Protein AF-A0A7C6B9E6-F1 (afdb_monomer)

Solvent-accessible surface area (backbone atoms only — not comparable to full-atom values): 10474 Å² total; per-residue (Å²): 134,55,70,71,61,47,51,53,50,19,51,55,28,41,80,68,69,36,21,73,60,14,30,53,40,24,54,57,46,37,73,80,40,58,57,41,50,70,40,55,52,46,36,52,39,20,57,41,31,73,80,36,54,69,60,22,49,54,54,49,54,52,49,58,54,40,55,76,75,41,95,59,34,54,59,56,48,52,53,52,45,65,72,66,68,65,57,96,78,52,60,71,69,52,71,70,45,61,79,69,55,76,70,56,68,41,41,39,46,57,69,57,47,52,50,51,28,62,76,63,71,41,59,68,66,39,48,53,53,36,72,74,71,30,47,80,45,66,90,46,71,65,51,48,53,52,51,39,49,52,27,49,79,66,74,35,49,69,60,29,47,56,59,50,58,69,39,49,83,81,48,76,84,42,68,69,59,54,54,51,56,60,64,70,77,108

Structure (mmCIF, N/CA/C/O backbone):
data_AF-A0A7C6B9E6-F1
#
_entry.id   AF-A0A7C6B9E6-F1
#
loop_
_atom_site.group_PDB
_atom_site.id
_atom_site.type_symbol
_atom_site.label_atom_id
_atom_site.label_alt_id
_atom_site.label_comp_id
_atom_site.label_asym_id
_atom_site.label_entity_id
_atom_site.label_seq_id
_atom_site.pdbx_PDB_ins_code
_atom_site.Cartn_x
_atom_site.Cartn_y
_atom_site.Cartn_z
_atom_site.occupancy
_atom_site.B_iso_or_equiv
_atom_site.auth_seq_id
_atom_site.auth_comp_id
_atom_site.auth_asym_id
_atom_site.auth_atom_id
_atom_site.pdbx_PDB_model_num
ATOM 1 N N . MET A 1 1 ? 19.887 2.298 -22.541 1.00 60.31 1 MET A N 1
ATOM 2 C CA . MET A 1 1 ? 18.543 2.708 -23.024 1.00 60.31 1 MET A CA 1
ATOM 3 C C . MET A 1 1 ? 18.049 3.803 -22.097 1.00 60.31 1 MET A C 1
ATOM 5 O O . MET A 1 1 ? 18.524 3.838 -20.975 1.00 60.31 1 MET A O 1
ATOM 9 N N . SER A 1 2 ? 17.174 4.708 -22.538 1.00 80.69 2 SER A N 1
ATOM 10 C CA . SER A 1 2 ? 16.561 5.680 -21.619 1.00 80.69 2 SER A CA 1
ATOM 11 C C . SER A 1 2 ? 15.420 5.036 -20.823 1.00 80.69 2 SER A C 1
ATOM 13 O O . SER A 1 2 ? 14.763 4.138 -21.354 1.00 80.69 2 SER A O 1
ATOM 15 N N . LEU A 1 3 ? 15.172 5.530 -19.603 1.00 81.88 3 LEU A N 1
ATOM 16 C CA . LEU A 1 3 ? 14.046 5.186 -18.716 1.00 81.88 3 LEU A CA 1
ATOM 17 C C . LEU A 1 3 ? 12.729 4.991 -19.494 1.00 81.88 3 LEU A C 1
ATOM 19 O O . LEU A 1 3 ? 12.216 3.879 -19.585 1.00 81.88 3 LEU A O 1
ATOM 23 N N . ASN A 1 4 ? 12.292 6.024 -20.222 1.00 86.31 4 ASN A N 1
ATOM 24 C CA . ASN A 1 4 ? 11.064 5.998 -21.034 1.00 86.31 4 ASN A CA 1
ATOM 25 C C . ASN A 1 4 ? 11.035 4.904 -22.116 1.00 86.31 4 ASN A C 1
ATOM 27 O O . ASN A 1 4 ? 9.969 4.438 -22.509 1.00 86.31 4 ASN A O 1
ATOM 31 N N . THR A 1 5 ? 12.195 4.495 -22.642 1.00 88.69 5 THR A N 1
ATOM 32 C CA . THR A 1 5 ? 12.251 3.425 -23.652 1.00 88.69 5 THR A CA 1
ATOM 33 C C . THR A 1 5 ? 12.025 2.057 -23.019 1.00 88.69 5 THR A C 1
ATOM 35 O O . THR A 1 5 ? 11.394 1.201 -23.637 1.00 88.69 5 THR A O 1
ATOM 38 N N . LEU A 1 6 ? 12.556 1.837 -21.815 1.00 87.38 6 LEU A N 1
ATOM 39 C CA . LEU A 1 6 ? 12.365 0.588 -21.084 1.00 87.38 6 LEU A CA 1
ATOM 40 C C . LEU A 1 6 ? 10.956 0.495 -20.498 1.00 87.38 6 LEU A C 1
ATOM 42 O O . LEU A 1 6 ? 10.356 -0.567 -20.627 1.00 87.38 6 LEU A O 1
ATOM 46 N N . LEU A 1 7 ? 10.413 1.595 -19.962 1.00 91.31 7 LEU A N 1
ATOM 47 C CA . LEU A 1 7 ? 9.048 1.640 -19.421 1.00 91.31 7 LEU A CA 1
ATOM 48 C C . LEU A 1 7 ? 8.030 1.287 -20.500 1.00 91.31 7 LEU A C 1
ATOM 50 O O . LEU A 1 7 ? 7.324 0.292 -20.378 1.00 91.31 7 LEU A O 1
ATOM 54 N N . ARG A 1 8 ? 8.072 1.993 -21.636 1.00 94.19 8 ARG A N 1
ATOM 55 C CA . ARG A 1 8 ? 7.194 1.698 -22.775 1.00 94.19 8 ARG A CA 1
ATOM 56 C C . ARG A 1 8 ? 7.322 0.251 -23.252 1.00 94.19 8 ARG A C 1
ATOM 58 O O . ARG A 1 8 ? 6.334 -0.383 -23.598 1.00 94.19 8 ARG A O 1
ATOM 65 N N . ARG A 1 9 ? 8.543 -0.295 -23.284 1.00 93.06 9 ARG A N 1
ATOM 66 C CA . ARG A 1 9 ? 8.761 -1.696 -23.668 1.00 93.06 9 ARG A CA 1
ATOM 67 C C . ARG A 1 9 ? 8.118 -2.662 -22.669 1.00 93.06 9 ARG A C 1
ATOM 69 O O . ARG A 1 9 ? 7.569 -3.674 -23.100 1.00 93.06 9 ARG A O 1
ATOM 76 N N . ALA A 1 10 ? 8.233 -2.385 -21.374 1.00 93.88 10 ALA A N 1
ATOM 77 C CA . ALA A 1 10 ? 7.638 -3.202 -20.327 1.00 93.88 10 ALA A CA 1
ATOM 78 C C . ALA A 1 10 ? 6.102 -3.153 -20.399 1.00 93.88 10 ALA A C 1
ATOM 80 O O . ALA A 1 10 ? 5.469 -4.205 -20.408 1.00 93.88 10 ALA A O 1
ATOM 81 N N . GLU A 1 11 ? 5.517 -1.970 -20.601 1.00 95.75 11 GLU A N 1
ATOM 82 C CA . GLU A 1 11 ? 4.072 -1.779 -20.802 1.00 95.75 11 GLU A CA 1
ATOM 83 C C . GLU A 1 11 ? 3.556 -2.497 -22.065 1.00 95.75 11 GLU A C 1
ATOM 85 O O . GLU A 1 11 ? 2.534 -3.182 -22.031 1.00 95.75 11 GLU A O 1
ATOM 90 N N . GLU A 1 12 ? 4.282 -2.420 -23.186 1.00 96.69 12 GLU A N 1
ATOM 91 C CA . GLU A 1 12 ? 3.948 -3.152 -24.421 1.00 96.69 12 GLU A CA 1
ATOM 92 C C . GLU A 1 12 ? 3.974 -4.676 -24.203 1.00 96.69 12 GLU A C 1
ATOM 94 O O . GLU A 1 12 ? 3.145 -5.417 -24.740 1.0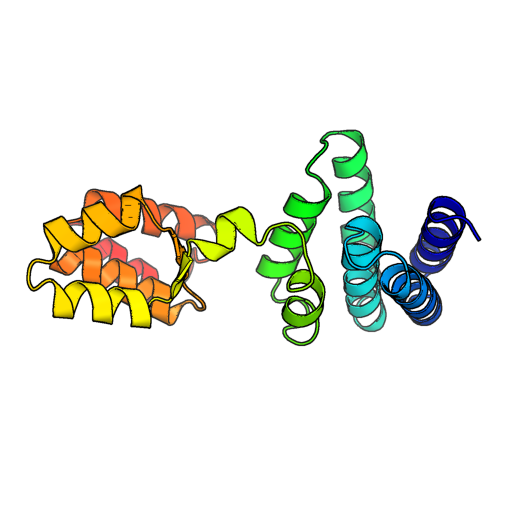0 96.69 12 GLU A O 1
ATOM 99 N N . GLN A 1 13 ? 4.932 -5.177 -23.419 1.00 95.69 13 GLN A N 1
ATOM 100 C CA . GLN A 1 13 ? 5.001 -6.593 -23.056 1.00 95.69 13 GLN A CA 1
ATOM 101 C C . GLN A 1 13 ? 3.850 -6.985 -22.126 1.00 95.69 13 GLN A C 1
ATOM 103 O O . GLN A 1 13 ? 3.241 -8.033 -22.347 1.00 95.69 13 GLN A O 1
ATOM 108 N N . PHE A 1 14 ? 3.541 -6.145 -21.141 1.00 96.56 14 PHE A N 1
ATOM 109 C CA . PHE A 1 14 ? 2.469 -6.342 -20.174 1.00 96.56 14 PHE A CA 1
ATOM 110 C C . PHE A 1 14 ? 1.100 -6.432 -20.859 1.00 96.56 14 PHE A C 1
ATOM 112 O O . PHE A 1 14 ? 0.409 -7.441 -20.744 1.00 96.56 14 PHE A O 1
ATOM 119 N N . THR A 1 15 ? 0.746 -5.425 -21.658 1.00 93.56 15 THR A N 1
ATOM 120 C CA . THR A 1 15 ? -0.524 -5.359 -22.411 1.00 93.56 15 THR A CA 1
ATOM 121 C C . THR A 1 15 ? -0.656 -6.474 -23.453 1.00 93.56 15 THR A C 1
ATOM 123 O O . THR A 1 15 ? -1.756 -6.890 -23.803 1.00 93.56 15 THR A O 1
ATOM 126 N N . SER A 1 16 ? 0.468 -7.035 -23.914 1.00 95.06 16 SER A N 1
ATOM 127 C CA . SER A 1 16 ? 0.493 -8.228 -24.773 1.00 95.06 16 SER A CA 1
ATOM 128 C C . SER A 1 16 ? 0.364 -9.557 -24.006 1.00 95.06 16 SER A C 1
ATOM 130 O O . SER A 1 16 ? 0.545 -10.618 -24.612 1.00 95.06 16 SER A O 1
ATOM 132 N N . GLY A 1 17 ? 0.147 -9.530 -22.687 1.00 88.31 17 GLY A N 1
ATOM 133 C CA . GLY A 1 17 ? 0.072 -10.712 -21.821 1.00 88.31 17 GLY A CA 1
ATOM 134 C C . GLY A 1 17 ? 1.412 -11.424 -21.602 1.00 88.31 17 GLY A C 1
ATOM 135 O O . GLY A 1 17 ? 1.452 -12.577 -21.178 1.00 88.31 17 GLY A O 1
ATOM 136 N N . LYS A 1 18 ? 2.543 -10.782 -21.922 1.00 94.31 18 LYS A N 1
ATOM 137 C CA . LYS A 1 18 ? 3.892 -11.356 -21.770 1.00 94.31 18 LYS A CA 1
ATOM 138 C C . LYS A 1 18 ? 4.477 -10.994 -20.403 1.00 94.31 18 LYS A C 1
ATOM 140 O O . LYS A 1 18 ? 5.562 -10.412 -20.342 1.00 94.31 18 LYS A O 1
ATOM 145 N N . TYR A 1 19 ? 3.775 -11.354 -19.332 1.00 84.31 19 TYR A N 1
ATOM 146 C CA . TYR A 1 19 ? 4.070 -10.916 -17.962 1.00 84.31 19 TYR A CA 1
ATOM 147 C C . TYR A 1 19 ? 5.484 -11.274 -17.487 1.00 84.31 19 TYR A C 1
ATOM 149 O O . TYR A 1 19 ? 6.174 -10.406 -16.974 1.00 84.31 19 TYR A O 1
ATOM 157 N N . GLU A 1 20 ? 6.007 -12.473 -17.775 1.00 83.44 20 GLU A N 1
ATOM 158 C CA . GLU A 1 20 ? 7.403 -12.818 -17.430 1.00 83.44 20 GLU A CA 1
ATOM 159 C C . GLU A 1 20 ? 8.439 -11.898 -18.101 1.00 83.44 20 GLU A C 1
ATOM 161 O O . GLU A 1 20 ? 9.488 -11.584 -17.535 1.00 83.44 20 GLU A O 1
ATOM 166 N N . ASN A 1 21 ? 8.174 -11.474 -19.342 1.00 84.25 21 ASN A N 1
ATOM 167 C CA . ASN A 1 21 ? 9.076 -10.587 -20.075 1.00 84.25 21 ASN A CA 1
ATOM 168 C C . ASN A 1 21 ? 8.954 -9.142 -19.588 1.00 84.25 21 ASN A C 1
ATOM 170 O O . ASN A 1 21 ? 9.972 -8.451 -19.512 1.00 84.25 21 ASN A O 1
ATOM 174 N N . ALA A 1 22 ? 7.733 -8.710 -19.268 1.00 93.12 22 ALA A N 1
ATOM 175 C CA . ALA A 1 22 ? 7.466 -7.413 -18.664 1.00 93.12 22 ALA A CA 1
ATOM 176 C C . ALA A 1 22 ? 8.135 -7.319 -17.285 1.00 93.12 22 ALA A C 1
ATOM 178 O O . ALA A 1 22 ? 8.930 -6.409 -17.075 1.00 93.12 22 ALA A O 1
ATOM 179 N N . LEU A 1 23 ? 7.961 -8.328 -16.426 1.00 85.75 23 LEU A N 1
ATOM 180 C CA . LEU A 1 23 ? 8.584 -8.438 -15.104 1.00 85.75 23 LEU A CA 1
ATOM 181 C C . LEU A 1 23 ? 10.108 -8.317 -15.174 1.00 85.75 23 LEU A C 1
ATOM 183 O O . LEU A 1 23 ? 10.708 -7.537 -14.444 1.00 85.75 23 LEU A O 1
ATOM 187 N N . ARG A 1 24 ? 10.755 -9.033 -16.104 1.00 84.06 24 ARG A N 1
ATOM 188 C CA . ARG A 1 24 ? 12.208 -8.906 -16.319 1.00 84.06 24 ARG A CA 1
ATOM 189 C C . ARG A 1 24 ? 12.609 -7.500 -16.756 1.00 84.06 24 ARG A C 1
ATOM 191 O O . ARG A 1 24 ? 13.658 -7.017 -16.346 1.00 84.06 24 ARG A O 1
ATOM 198 N N . THR A 1 25 ? 11.815 -6.857 -17.608 1.00 84.94 25 THR A N 1
ATOM 199 C CA . THR A 1 25 ? 12.116 -5.507 -18.106 1.00 84.94 25 THR A CA 1
ATOM 200 C C . THR A 1 25 ? 11.912 -4.453 -17.015 1.00 84.94 25 THR A C 1
ATOM 202 O O . THR A 1 25 ? 12.766 -3.579 -16.878 1.00 84.94 25 THR A O 1
ATOM 205 N N . TYR A 1 26 ? 10.865 -4.575 -16.194 1.00 85.38 26 TYR A N 1
ATOM 206 C CA . TYR A 1 26 ? 10.660 -3.753 -14.998 1.00 85.38 26 TYR A CA 1
ATOM 207 C C . TYR A 1 26 ? 11.745 -3.991 -13.937 1.00 85.38 26 TYR A C 1
ATOM 209 O O . TYR A 1 26 ? 12.295 -3.038 -13.401 1.00 85.38 26 TYR A O 1
ATOM 217 N N . GLY A 1 27 ? 12.166 -5.237 -13.704 1.00 81.00 27 GLY A N 1
ATOM 218 C CA . GLY A 1 27 ? 13.281 -5.534 -12.797 1.00 81.00 27 GLY A CA 1
ATOM 219 C C . GLY A 1 27 ? 14.613 -4.922 -13.253 1.00 81.00 27 GLY A C 1
ATOM 220 O O . GLY A 1 27 ? 15.386 -4.434 -12.434 1.00 81.00 27 GLY A O 1
ATOM 221 N N . LEU A 1 28 ? 14.875 -4.883 -14.567 1.00 81.81 28 LEU A N 1
ATOM 222 C CA . LEU A 1 28 ? 16.037 -4.170 -15.116 1.00 81.81 28 LEU A CA 1
ATOM 223 C C . LEU A 1 28 ? 15.939 -2.652 -14.914 1.00 81.81 28 LEU A C 1
ATOM 225 O O . LEU A 1 28 ? 16.960 -2.012 -14.691 1.00 81.81 28 LEU A O 1
ATOM 229 N N . LEU A 1 29 ? 14.733 -2.085 -15.000 1.00 82.94 29 LEU A N 1
ATOM 230 C CA . LEU A 1 29 ? 14.481 -0.675 -14.704 1.00 82.94 29 LEU A CA 1
ATOM 231 C C . LEU A 1 29 ? 14.804 -0.345 -13.251 1.00 82.94 29 LEU A C 1
ATOM 233 O O . LEU A 1 29 ? 15.559 0.589 -13.005 1.00 82.94 29 LEU A O 1
ATOM 237 N N . LEU A 1 30 ? 14.306 -1.151 -12.315 1.00 78.75 30 LEU A N 1
ATOM 238 C CA . LEU A 1 30 ? 14.509 -0.944 -10.880 1.00 78.75 30 LEU A CA 1
ATOM 239 C C . LEU A 1 30 ? 15.971 -1.104 -10.442 1.00 78.75 30 LEU A C 1
ATOM 241 O O . LEU A 1 30 ? 16.364 -0.557 -9.418 1.00 78.75 30 LEU A O 1
ATOM 245 N N . ASN A 1 31 ? 16.808 -1.795 -11.223 1.00 79.75 31 ASN A N 1
ATOM 246 C CA . ASN A 1 31 ? 18.247 -1.848 -10.959 1.00 79.75 31 ASN A CA 1
ATOM 247 C C . ASN A 1 31 ? 18.926 -0.475 -11.113 1.00 79.75 31 ASN A C 1
ATOM 249 O O . ASN A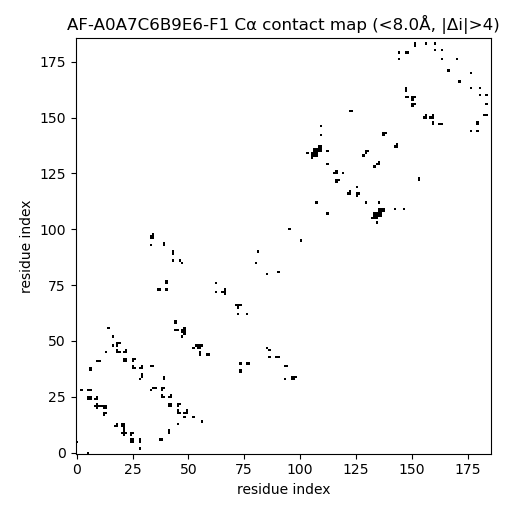 1 31 ? 19.864 -0.165 -10.381 1.00 79.75 31 ASN A O 1
ATOM 253 N N . ASP A 1 32 ? 18.462 0.331 -12.070 1.00 79.62 32 ASP A N 1
ATOM 254 C CA . ASP A 1 32 ? 19.033 1.646 -12.374 1.00 79.62 32 ASP A CA 1
ATOM 255 C C . ASP A 1 32 ? 18.200 2.795 -11.762 1.00 79.62 32 ASP A C 1
ATOM 257 O O . ASP A 1 32 ? 18.738 3.866 -11.480 1.00 79.62 32 ASP A O 1
ATOM 261 N N . TYR A 1 33 ? 16.901 2.562 -11.539 1.00 81.50 33 TYR A N 1
ATOM 262 C CA . TYR A 1 33 ? 15.904 3.511 -11.034 1.00 81.50 33 TYR A CA 1
ATOM 263 C C . TYR A 1 33 ? 15.023 2.845 -9.957 1.00 81.50 33 TYR A C 1
ATOM 265 O O . TYR A 1 33 ? 13.850 2.567 -10.202 1.00 81.50 33 TYR A O 1
ATOM 273 N N . PRO A 1 34 ? 15.573 2.543 -8.769 1.00 74.94 34 PRO A N 1
ATOM 274 C CA . PRO A 1 34 ? 14.878 1.753 -7.746 1.00 74.94 34 PRO A CA 1
ATOM 275 C C . PRO A 1 34 ? 13.602 2.412 -7.201 1.00 74.94 34 PRO A C 1
ATOM 277 O O . PRO A 1 34 ? 12.699 1.705 -6.763 1.00 74.94 34 PRO A O 1
ATOM 280 N N . SER A 1 35 ? 13.522 3.742 -7.266 1.00 78.12 35 SER A N 1
ATOM 281 C CA . SER A 1 35 ? 12.412 4.565 -6.762 1.00 78.12 35 SER A CA 1
ATOM 282 C C . SER A 1 35 ? 11.331 4.865 -7.811 1.00 78.12 35 SER A C 1
ATOM 284 O O . SER A 1 35 ? 10.413 5.632 -7.544 1.00 78.12 35 SER A O 1
ATOM 286 N N . ASP A 1 36 ? 11.448 4.333 -9.034 1.00 84.62 36 ASP A N 1
ATOM 287 C CA . ASP A 1 36 ? 10.495 4.626 -10.110 1.00 84.62 36 ASP A CA 1
ATOM 288 C C . ASP A 1 36 ? 9.151 3.925 -9.854 1.00 84.62 36 ASP A C 1
ATOM 290 O O . ASP A 1 36 ? 9.037 2.703 -9.980 1.00 84.62 36 ASP A O 1
ATOM 294 N N . SER A 1 37 ? 8.132 4.702 -9.482 1.00 82.31 37 SER A N 1
ATOM 295 C CA . SER A 1 37 ? 6.818 4.190 -9.072 1.00 82.31 37 SER A CA 1
ATOM 296 C C . SER A 1 37 ? 6.118 3.393 -10.177 1.00 82.31 37 SER A C 1
ATOM 298 O O . SER A 1 37 ? 5.548 2.335 -9.904 1.00 82.31 37 SER A O 1
ATOM 300 N N . ASP A 1 38 ? 6.235 3.833 -11.433 1.00 89.31 38 ASP A N 1
ATOM 301 C CA . ASP A 1 38 ? 5.715 3.124 -12.607 1.00 89.31 38 ASP A CA 1
ATOM 302 C C . ASP A 1 38 ? 6.319 1.717 -12.727 1.00 89.31 38 ASP A C 1
ATOM 304 O O . ASP A 1 38 ? 5.608 0.735 -12.971 1.00 89.31 38 ASP A O 1
ATOM 308 N N . ALA A 1 39 ? 7.638 1.601 -12.553 1.00 87.50 39 ALA A N 1
ATOM 309 C CA . ALA A 1 39 ? 8.326 0.322 -12.615 1.00 87.50 39 ALA A CA 1
ATOM 310 C C . ALA A 1 39 ? 7.981 -0.591 -11.432 1.00 87.50 39 ALA A C 1
ATOM 312 O O . ALA A 1 39 ? 7.802 -1.793 -11.636 1.00 87.50 39 ALA A O 1
ATOM 313 N N . GLN A 1 40 ? 7.846 -0.041 -10.223 1.00 84.56 40 GLN A N 1
ATOM 314 C CA . GLN A 1 40 ? 7.441 -0.801 -9.035 1.00 84.56 40 GLN A CA 1
ATOM 315 C C . GLN A 1 40 ? 6.026 -1.370 -9.197 1.00 84.56 40 GLN A C 1
ATOM 317 O O . GLN A 1 40 ? 5.818 -2.571 -9.036 1.00 84.56 40 GLN A O 1
ATOM 322 N N . ILE A 1 41 ? 5.066 -0.539 -9.607 1.00 88.38 41 ILE A N 1
ATOM 323 C CA . ILE A 1 41 ? 3.686 -0.964 -9.883 1.00 88.38 41 ILE A CA 1
ATOM 324 C C . ILE A 1 41 ? 3.650 -1.997 -11.007 1.00 88.38 41 ILE A C 1
ATOM 326 O O . ILE A 1 41 ? 2.958 -3.011 -10.903 1.00 88.38 41 ILE A O 1
ATOM 330 N N . GLY A 1 42 ? 4.449 -1.788 -12.054 1.00 87.75 42 GLY A N 1
ATOM 331 C CA . GLY A 1 42 ? 4.595 -2.725 -13.160 1.00 87.75 42 GLY A CA 1
ATOM 332 C C . GLY A 1 42 ? 5.028 -4.128 -12.726 1.00 87.75 42 GLY A C 1
ATOM 333 O O . GLY A 1 42 ? 4.500 -5.110 -13.250 1.00 87.75 42 GLY A O 1
ATOM 334 N N . VAL A 1 43 ? 5.938 -4.248 -11.752 1.00 86.44 43 VAL A N 1
ATOM 335 C CA . VAL A 1 43 ? 6.345 -5.545 -11.176 1.00 86.44 43 VAL A CA 1
ATOM 336 C C . VAL A 1 43 ? 5.156 -6.265 -10.541 1.00 86.44 43 VAL A C 1
ATOM 338 O O . VAL A 1 43 ? 4.924 -7.429 -10.869 1.00 86.44 43 VAL A O 1
ATOM 341 N N . TYR A 1 44 ? 4.370 -5.587 -9.703 1.00 83.56 44 TYR A N 1
ATOM 342 C CA . TYR A 1 44 ? 3.228 -6.215 -9.022 1.00 83.56 44 TYR A CA 1
ATOM 343 C C . TYR A 1 44 ? 2.141 -6.633 -9.988 1.00 83.56 44 TYR A C 1
ATOM 345 O O . TYR A 1 44 ? 1.640 -7.750 -9.917 1.00 83.56 44 TYR A O 1
ATOM 353 N N . LEU A 1 45 ? 1.815 -5.768 -10.944 1.00 85.94 45 LEU A N 1
ATOM 354 C CA . LEU A 1 45 ? 0.843 -6.112 -11.968 1.00 85.94 45 LEU A CA 1
ATOM 355 C C . LEU A 1 45 ? 1.305 -7.328 -12.774 1.00 85.94 45 LEU A C 1
ATOM 357 O O . LEU A 1 45 ? 0.4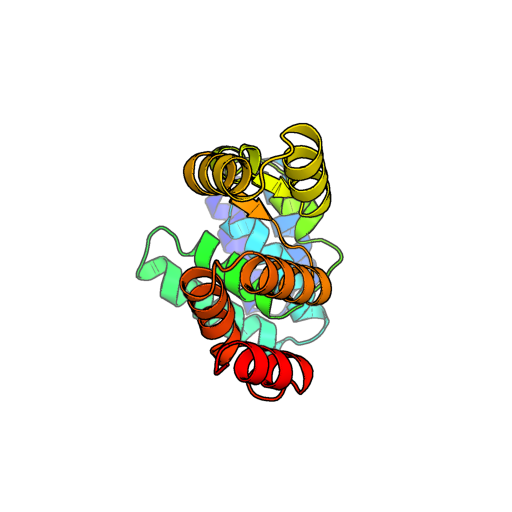78 -8.148 -13.164 1.00 85.94 45 LEU A O 1
ATOM 361 N N . CYS A 1 46 ? 2.610 -7.473 -13.034 1.00 85.12 46 CYS A N 1
ATOM 362 C CA . CYS A 1 46 ? 3.127 -8.675 -13.684 1.00 85.12 46 CYS A CA 1
ATOM 363 C C . CYS A 1 46 ? 2.948 -9.921 -12.817 1.00 85.12 46 CYS A C 1
ATOM 365 O O . CYS A 1 46 ? 2.594 -10.955 -13.374 1.00 85.12 46 CYS A O 1
ATOM 367 N N . ASP A 1 47 ? 3.182 -9.830 -11.507 1.00 80.62 47 ASP A N 1
ATOM 368 C CA . ASP A 1 47 ? 2.968 -10.939 -10.569 1.00 80.62 47 ASP A CA 1
ATOM 369 C C . ASP A 1 47 ? 1.497 -11.382 -10.575 1.00 80.62 47 ASP A C 1
ATOM 371 O O . ASP A 1 47 ? 1.208 -12.546 -10.849 1.00 80.62 47 ASP A O 1
ATOM 375 N N . ILE A 1 48 ? 0.563 -10.425 -10.478 1.00 82.69 48 ILE A N 1
ATOM 376 C CA . ILE A 1 48 ? -0.876 -10.678 -10.669 1.00 82.69 48 ILE A CA 1
ATOM 377 C C . ILE A 1 48 ? -1.125 -11.318 -12.027 1.00 82.69 48 ILE A C 1
ATOM 379 O O . ILE A 1 48 ? -1.850 -12.293 -12.118 1.00 82.69 48 ILE A O 1
ATOM 383 N N . GLY A 1 49 ? -0.522 -10.807 -13.101 1.00 81.88 49 GLY A N 1
ATOM 384 C CA . GLY A 1 49 ? -0.756 -11.297 -14.459 1.00 81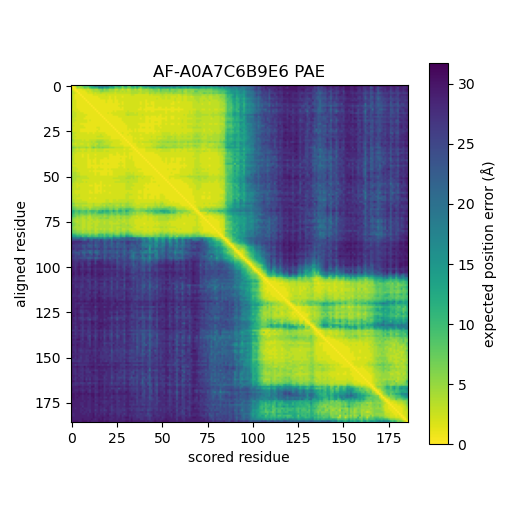.88 49 GLY A CA 1
ATOM 385 C C . GLY A 1 49 ? -0.286 -12.732 -14.692 1.00 81.88 49 GLY A C 1
ATOM 386 O O . GLY A 1 49 ? -0.825 -13.414 -15.567 1.00 81.88 49 GLY A O 1
ATOM 387 N N . LEU A 1 50 ? 0.691 -13.207 -13.912 1.00 82.19 50 LEU A N 1
ATOM 388 C CA . LEU A 1 50 ? 1.122 -14.606 -13.918 1.00 82.19 50 LEU A CA 1
ATOM 389 C C . LEU A 1 50 ? 0.070 -15.536 -13.296 1.00 82.19 50 LEU A C 1
ATOM 391 O O . LEU A 1 50 ? -0.012 -16.697 -13.702 1.00 82.19 50 LEU A O 1
ATOM 395 N N . GLU A 1 51 ? -0.747 -15.035 -12.369 1.00 81.56 51 GLU A N 1
ATOM 396 C CA . GLU A 1 51 ? -1.840 -15.777 -11.727 1.00 81.56 51 GLU A CA 1
ATOM 397 C C . GLU A 1 51 ? -3.191 -15.571 -12.438 1.00 81.56 51 GLU A C 1
ATOM 399 O O . GLU A 1 51 ? -3.913 -16.527 -12.729 1.00 81.56 51 GLU A O 1
ATOM 404 N N . SER A 1 52 ? -3.511 -14.319 -12.762 1.00 81.88 52 SER A N 1
ATOM 405 C CA . SER A 1 52 ? -4.774 -13.819 -13.297 1.00 81.88 52 SER A CA 1
ATOM 406 C C . SER A 1 52 ? -4.531 -12.689 -14.306 1.00 81.88 52 SER A C 1
ATOM 408 O O . SER A 1 52 ? -4.416 -11.506 -13.980 1.00 81.88 52 SER A O 1
ATOM 410 N N . ALA A 1 53 ? -4.488 -13.056 -15.589 1.00 79.19 53 ALA A N 1
ATOM 411 C CA . ALA A 1 53 ? -4.287 -12.098 -16.674 1.00 79.19 53 ALA A CA 1
ATOM 412 C C . ALA A 1 53 ? -5.395 -11.029 -16.742 1.00 79.19 53 ALA A C 1
ATOM 414 O O . ALA A 1 53 ? -5.109 -9.865 -17.007 1.00 79.19 53 ALA A O 1
ATOM 415 N N . GLU A 1 54 ? -6.651 -11.418 -16.507 1.00 81.00 54 GLU A N 1
ATOM 416 C CA . GLU A 1 54 ? -7.815 -10.523 -16.571 1.00 81.00 54 GLU A CA 1
ATOM 417 C C . GLU A 1 54 ? -7.756 -9.434 -15.492 1.00 81.00 54 GLU A C 1
ATOM 419 O O . GLU A 1 54 ? -7.930 -8.254 -15.795 1.00 81.00 54 GLU A O 1
ATOM 424 N N . GLU A 1 55 ? -7.432 -9.818 -14.258 1.00 79.38 55 GLU A N 1
ATOM 425 C CA . GLU A 1 55 ? -7.296 -8.899 -13.126 1.00 79.38 55 GLU A CA 1
ATOM 426 C C . GLU A 1 55 ? -6.137 -7.922 -13.323 1.00 79.38 55 GLU A C 1
ATOM 428 O O . GLU A 1 55 ? -6.300 -6.714 -13.154 1.00 79.38 55 GLU A O 1
ATOM 433 N N . ALA A 1 56 ? -4.988 -8.425 -13.777 1.00 84.19 56 ALA A N 1
ATOM 434 C CA . ALA A 1 56 ? -3.823 -7.599 -14.059 1.00 84.19 56 ALA A CA 1
ATOM 435 C C . ALA A 1 56 ? -4.104 -6.545 -15.140 1.00 84.19 56 ALA A C 1
ATOM 437 O O . ALA A 1 56 ? -3.703 -5.391 -14.989 1.00 84.19 56 ALA A O 1
ATOM 438 N N . GLN A 1 57 ? -4.802 -6.913 -16.223 1.00 80.00 57 GLN A N 1
ATOM 439 C CA . GLN A 1 57 ? -5.166 -5.951 -17.271 1.00 80.00 57 GLN A CA 1
ATOM 440 C C . GLN A 1 57 ? -6.148 -4.897 -16.746 1.00 80.00 57 GLN A C 1
ATOM 442 O O . GLN A 1 57 ? -5.945 -3.714 -16.996 1.00 80.00 57 GLN A O 1
ATOM 447 N N . ALA A 1 58 ? -7.159 -5.294 -15.965 1.00 78.56 58 ALA A N 1
ATOM 448 C CA . ALA A 1 58 ? -8.119 -4.352 -15.391 1.00 78.56 58 ALA A CA 1
ATOM 449 C C . ALA A 1 58 ? -7.450 -3.335 -14.446 1.00 78.56 58 ALA A C 1
ATOM 451 O O . ALA A 1 58 ? -7.736 -2.138 -14.507 1.00 78.56 58 ALA A O 1
ATOM 452 N N . LEU A 1 59 ? -6.528 -3.802 -13.602 1.00 82.94 59 LEU A N 1
ATOM 453 C CA . LEU A 1 59 ? -5.749 -2.957 -12.697 1.00 82.94 59 LEU A CA 1
ATOM 454 C C . LEU A 1 59 ? -4.783 -2.033 -13.453 1.00 82.94 59 LEU A C 1
ATOM 456 O O . LEU A 1 59 ? -4.628 -0.869 -13.086 1.00 82.94 59 LEU A O 1
ATOM 460 N N . PHE A 1 60 ? -4.169 -2.513 -14.534 1.00 88.00 60 PHE A N 1
ATOM 461 C CA . PHE A 1 60 ? -3.318 -1.687 -15.389 1.00 88.00 60 PHE A CA 1
ATOM 462 C C . PHE A 1 60 ? -4.108 -0.597 -16.119 1.00 88.00 60 PHE A C 1
ATOM 464 O O . PHE A 1 60 ? -3.675 0.553 -16.143 1.00 88.00 60 PHE A O 1
ATOM 471 N N . ASP A 1 61 ? -5.280 -0.921 -16.666 1.00 81.44 61 ASP A N 1
ATOM 472 C CA . ASP A 1 61 ? -6.157 0.061 -17.311 1.00 81.44 61 ASP A CA 1
ATOM 473 C C . ASP A 1 61 ? -6.587 1.149 -16.319 1.00 81.44 61 ASP A C 1
ATOM 475 O O . ASP A 1 61 ? -6.517 2.339 -16.633 1.00 81.44 61 ASP A O 1
ATOM 479 N N . TYR A 1 62 ? -6.961 0.755 -15.096 1.00 82.69 62 TYR A N 1
ATOM 480 C CA . TYR A 1 62 ? -7.256 1.695 -14.014 1.00 82.69 62 TYR A CA 1
ATOM 481 C C . TYR A 1 62 ? -6.059 2.604 -13.711 1.00 82.69 62 TYR A C 1
ATOM 483 O O . TYR A 1 62 ? -6.215 3.825 -13.658 1.00 82.69 62 TYR A O 1
ATOM 491 N N . TYR A 1 63 ? -4.858 2.032 -13.596 1.00 86.12 63 TYR A N 1
ATOM 492 C CA . TYR A 1 63 ? -3.634 2.787 -13.342 1.00 86.12 63 TYR A CA 1
ATOM 493 C C . TYR A 1 63 ? -3.340 3.830 -14.432 1.00 86.12 63 TYR A C 1
ATOM 495 O O . TYR A 1 63 ? -3.023 4.982 -14.134 1.00 86.12 63 TYR A O 1
ATOM 503 N N . GLN A 1 64 ? -3.505 3.465 -15.706 1.00 85.56 64 GLN A N 1
ATOM 504 C CA . GLN A 1 64 ? -3.310 4.389 -16.828 1.00 85.56 64 GLN A CA 1
ATOM 505 C C . GLN A 1 64 ? -4.334 5.534 -16.826 1.00 85.56 64 GLN A C 1
ATOM 507 O O . GLN A 1 64 ? -3.998 6.652 -17.218 1.00 85.56 64 GLN A O 1
ATOM 512 N N . ILE A 1 65 ? -5.569 5.290 -16.376 1.00 79.38 65 ILE A N 1
ATOM 513 C CA . ILE A 1 65 ? -6.588 6.340 -16.239 1.00 79.38 65 ILE A CA 1
ATOM 514 C C . ILE A 1 65 ? -6.154 7.349 -15.173 1.00 79.38 65 ILE A C 1
ATOM 516 O O . ILE A 1 65 ? -6.026 8.532 -15.486 1.00 79.38 65 ILE A O 1
ATOM 520 N N . ILE A 1 66 ? -5.838 6.892 -13.958 1.00 77.62 66 ILE A N 1
ATOM 521 C CA . ILE A 1 66 ? -5.484 7.801 -12.856 1.00 77.62 66 ILE A CA 1
ATOM 522 C C . ILE A 1 66 ? -4.177 8.564 -13.119 1.00 77.62 66 ILE A C 1
ATOM 524 O O . ILE A 1 66 ? -4.092 9.744 -12.793 1.00 77.62 66 ILE A O 1
ATOM 528 N N . LYS A 1 67 ? -3.196 7.972 -13.818 1.00 83.38 67 LYS A N 1
ATOM 529 C CA . LYS A 1 67 ? -1.967 8.676 -14.243 1.00 83.38 67 LYS A CA 1
ATOM 530 C C . LYS A 1 67 ? -2.222 9.904 -15.114 1.00 83.38 67 LYS A C 1
ATOM 532 O O . LYS A 1 67 ? -1.400 10.816 -15.140 1.00 83.38 67 LYS A O 1
ATOM 537 N N . ASN A 1 68 ? -3.321 9.920 -15.865 1.00 76.50 68 ASN A N 1
ATOM 538 C CA . ASN A 1 68 ? -3.683 11.062 -16.702 1.00 76.50 68 ASN A CA 1
ATOM 539 C C . ASN A 1 68 ? -4.465 12.138 -15.932 1.00 76.50 68 ASN A C 1
ATOM 541 O O . ASN A 1 68 ? -4.587 13.261 -16.423 1.00 76.50 68 ASN A O 1
ATOM 545 N N . GLU A 1 69 ? -5.011 11.800 -14.764 1.00 69.62 69 GLU A N 1
ATOM 546 C CA . GLU A 1 69 ? -5.923 12.654 -13.998 1.00 69.62 69 GLU A CA 1
ATOM 547 C C . GLU A 1 69 ? -5.256 13.301 -12.777 1.00 69.62 69 GLU A C 1
ATOM 549 O O . GLU A 1 69 ? -5.660 14.396 -12.379 1.00 69.62 69 GLU A O 1
ATOM 554 N N . GLN A 1 70 ? -4.229 12.668 -12.203 1.00 73.44 70 GLN A N 1
ATOM 555 C CA . GLN A 1 70 ? -3.625 13.075 -10.933 1.00 73.44 70 GLN A CA 1
ATOM 556 C C . GLN A 1 70 ? -2.125 12.726 -10.848 1.00 73.44 70 GLN A C 1
ATOM 558 O O . GLN A 1 70 ? -1.671 11.734 -11.417 1.00 73.44 70 GLN A O 1
ATOM 563 N N . GLU A 1 71 ? -1.344 13.564 -10.151 1.00 72.56 71 GLU A N 1
ATOM 564 C CA . GLU A 1 71 ? 0.121 13.409 -10.023 1.00 72.56 71 GLU A CA 1
ATOM 565 C C . GLU A 1 71 ? 0.527 12.278 -9.056 1.00 72.56 71 GLU A C 1
ATOM 567 O O . GLU A 1 71 ? 1.590 11.685 -9.217 1.00 72.56 71 GLU A O 1
ATOM 572 N N . ASP A 1 72 ? -0.334 11.930 -8.100 1.00 74.44 72 ASP A N 1
ATOM 573 C CA . ASP A 1 72 ? -0.142 10.918 -7.047 1.00 74.44 72 ASP A CA 1
ATOM 574 C C . ASP A 1 72 ? -0.646 9.515 -7.448 1.00 74.44 72 ASP A C 1
ATOM 576 O O . ASP A 1 72 ? -0.856 8.638 -6.609 1.00 74.44 72 ASP A O 1
ATOM 580 N N . ALA A 1 73 ? -0.837 9.265 -8.747 1.00 72.75 73 ALA A N 1
ATOM 581 C CA . ALA A 1 73 ? -1.355 7.998 -9.270 1.00 72.75 73 ALA A CA 1
ATOM 582 C C . ALA A 1 73 ? -0.586 6.758 -8.772 1.00 72.75 73 ALA A C 1
ATOM 584 O O . ALA A 1 73 ? -1.175 5.691 -8.591 1.00 72.75 73 ALA A O 1
ATOM 585 N N . GLY A 1 74 ? 0.725 6.894 -8.544 1.00 74.31 74 GLY A N 1
ATOM 586 C CA . GLY A 1 74 ? 1.560 5.828 -7.992 1.00 74.31 74 GLY A CA 1
ATOM 587 C C . GLY A 1 74 ? 1.160 5.433 -6.567 1.00 74.31 74 GLY A C 1
ATOM 588 O O . GLY A 1 74 ? 0.980 4.251 -6.280 1.00 74.31 74 GLY A O 1
ATOM 589 N N . GLU A 1 75 ? 0.941 6.413 -5.694 1.00 75.69 75 GLU A N 1
ATOM 590 C CA . GLU A 1 75 ? 0.535 6.186 -4.302 1.00 75.69 75 GLU A CA 1
ATOM 591 C C . GLU A 1 75 ? -0.865 5.577 -4.219 1.00 75.69 75 GLU A C 1
ATOM 593 O O . GLU A 1 75 ? -1.094 4.613 -3.483 1.00 75.69 75 GLU A O 1
ATOM 598 N N . VAL A 1 76 ? -1.801 6.083 -5.030 1.00 72.56 76 VAL A N 1
ATOM 599 C CA . VAL A 1 76 ? -3.168 5.545 -5.097 1.00 72.56 76 VAL A CA 1
ATOM 600 C C . VAL A 1 76 ? -3.164 4.089 -5.543 1.00 72.56 76 VAL A C 1
ATOM 602 O O . VAL A 1 76 ? -3.872 3.261 -4.964 1.00 72.56 76 VAL A O 1
ATOM 605 N N . MET A 1 77 ? -2.340 3.752 -6.533 1.00 80.06 77 MET A N 1
ATOM 606 C CA . MET A 1 77 ? -2.224 2.379 -7.006 1.00 80.06 77 MET A CA 1
ATOM 607 C C . MET A 1 77 ? -1.546 1.467 -5.982 1.00 80.06 77 MET A C 1
ATOM 609 O O . MET A 1 77 ? -2.011 0.352 -5.761 1.00 80.06 77 MET A O 1
ATOM 613 N N . ALA A 1 78 ? -0.488 1.931 -5.316 1.00 74.31 78 ALA A N 1
ATOM 614 C CA . ALA A 1 78 ? 0.182 1.175 -4.261 1.00 74.31 78 ALA A CA 1
ATOM 615 C C . ALA A 1 78 ? -0.763 0.880 -3.085 1.00 74.31 78 ALA A C 1
ATOM 617 O O . ALA A 1 78 ? -0.830 -0.254 -2.609 1.00 74.31 78 ALA A O 1
ATOM 618 N N . SER A 1 79 ? -1.555 1.872 -2.671 1.00 72.44 79 SER A N 1
ATOM 619 C CA . SER A 1 79 ? -2.602 1.711 -1.661 1.00 72.44 79 SER A CA 1
ATOM 620 C C . SER A 1 79 ? -3.645 0.672 -2.092 1.00 72.44 79 SER A C 1
ATOM 622 O O . SER A 1 79 ? -3.933 -0.265 -1.344 1.00 72.44 79 SER A O 1
ATOM 624 N N . LEU A 1 80 ? -4.137 0.746 -3.334 1.00 71.44 80 LEU A N 1
ATOM 625 C CA . LEU A 1 80 ? -5.071 -0.244 -3.875 1.00 71.44 80 LEU A CA 1
ATOM 626 C C . LEU A 1 80 ? -4.476 -1.661 -3.857 1.00 71.44 80 LEU A C 1
ATOM 628 O O . LEU A 1 80 ? -5.104 -2.581 -3.343 1.00 71.44 80 LEU A O 1
ATOM 632 N N . LEU A 1 81 ? -3.249 -1.842 -4.344 1.00 68.69 81 LEU A N 1
ATOM 633 C CA . LEU A 1 81 ? -2.582 -3.148 -4.362 1.00 68.69 81 LEU A CA 1
ATOM 634 C C . LEU A 1 81 ? -2.363 -3.707 -2.948 1.00 68.69 81 LEU A C 1
ATOM 636 O O . LEU A 1 81 ? -2.581 -4.895 -2.719 1.00 68.69 81 LEU A O 1
ATOM 640 N N . SER A 1 82 ? -2.011 -2.848 -1.987 1.00 64.62 82 SER A N 1
ATOM 641 C CA . SER A 1 82 ? -1.845 -3.236 -0.580 1.00 64.62 82 SER A CA 1
ATOM 642 C C . SER A 1 82 ? -3.153 -3.686 0.085 1.00 64.62 82 SER A C 1
ATOM 644 O O . SER A 1 82 ? -3.137 -4.565 0.942 1.00 64.62 82 SER A O 1
ATOM 646 N N . THR A 1 83 ? -4.294 -3.123 -0.327 1.00 60.97 83 THR A N 1
ATOM 647 C CA . THR A 1 83 ? -5.617 -3.475 0.224 1.00 60.97 83 THR A CA 1
ATOM 648 C C . THR A 1 83 ? -6.213 -4.739 -0.387 1.00 60.97 83 THR A C 1
ATOM 650 O O . THR A 1 83 ? -7.056 -5.375 0.243 1.00 60.97 83 THR A O 1
ATOM 653 N N . LEU A 1 84 ? -5.765 -5.133 -1.581 1.00 57.50 84 LEU A N 1
ATOM 654 C CA . LEU A 1 84 ? -6.206 -6.352 -2.263 1.00 57.50 84 LEU A CA 1
ATOM 655 C C . LEU A 1 84 ? -5.480 -7.626 -1.775 1.00 57.50 84 LEU A C 1
ATOM 657 O O . LEU A 1 84 ? -5.752 -8.703 -2.296 1.00 57.50 84 LEU A O 1
ATOM 661 N N . ASP A 1 85 ? -4.584 -7.524 -0.780 1.00 56.34 85 ASP A N 1
ATOM 662 C CA . ASP A 1 85 ? -3.764 -8.634 -0.240 1.00 56.34 85 ASP A CA 1
ATOM 663 C C . ASP A 1 85 ? -2.957 -9.367 -1.338 1.00 56.34 85 ASP A C 1
ATOM 665 O O . ASP A 1 85 ? -2.601 -10.544 -1.238 1.00 56.34 85 ASP A O 1
ATOM 669 N N . VAL A 1 86 ? -2.673 -8.650 -2.430 1.00 50.41 86 VAL A N 1
ATOM 670 C CA . VAL A 1 86 ? -1.984 -9.172 -3.605 1.00 50.41 86 VAL A CA 1
ATOM 671 C C . VAL A 1 86 ? -0.500 -9.299 -3.279 1.00 50.41 86 VAL A C 1
ATOM 673 O O . VAL A 1 86 ? 0.247 -8.325 -3.266 1.00 50.41 86 VAL A O 1
ATOM 676 N N . SER A 1 87 ? -0.058 -10.533 -3.051 1.00 43.88 87 SER A N 1
ATOM 677 C CA . SER A 1 87 ? 1.340 -10.933 -2.862 1.00 43.88 87 SER A CA 1
ATOM 678 C C . SER A 1 87 ? 2.043 -10.282 -1.652 1.00 43.88 87 SER A C 1
ATOM 680 O O . SER A 1 87 ? 2.887 -9.391 -1.760 1.00 43.88 87 SER A O 1
ATOM 682 N N . GLN A 1 88 ? 1.819 -10.843 -0.460 1.00 40.72 88 GLN A N 1
ATOM 683 C CA . GLN A 1 88 ? 2.631 -10.582 0.745 1.00 40.72 88 GLN A CA 1
ATOM 684 C C . GLN A 1 88 ? 4.138 -10.936 0.622 1.00 40.72 88 GLN A C 1
ATOM 686 O O . GLN A 1 88 ? 4.842 -11.040 1.622 1.00 40.72 88 GLN A O 1
ATOM 691 N N . GLY A 1 89 ? 4.672 -11.149 -0.582 1.00 41.47 89 GLY A N 1
ATOM 692 C CA . GLY A 1 89 ? 6.065 -11.540 -0.788 1.00 41.47 89 GLY A CA 1
ATOM 693 C C . GLY A 1 89 ? 7.005 -10.409 -1.198 1.00 41.47 89 GLY A C 1
ATOM 694 O O . GLY A 1 89 ? 8.163 -10.435 -0.801 1.00 41.47 89 GLY A O 1
ATOM 695 N N . GLN A 1 90 ? 6.553 -9.449 -2.014 1.00 43.31 90 GLN A N 1
ATOM 696 C CA . GLN A 1 90 ? 7.478 -8.562 -2.746 1.00 43.31 90 GLN A CA 1
ATOM 697 C C . GLN A 1 90 ? 7.143 -7.070 -2.619 1.00 43.31 90 GLN A C 1
ATOM 699 O O . GLN A 1 90 ? 8.045 -6.243 -2.765 1.00 43.31 90 GLN A O 1
ATOM 704 N N . ILE A 1 91 ? 5.892 -6.723 -2.269 1.00 44.34 91 ILE A N 1
ATOM 705 C CA . ILE A 1 91 ? 5.455 -5.327 -2.085 1.00 44.34 91 ILE A CA 1
ATOM 706 C C . ILE A 1 91 ? 6.257 -4.619 -1.000 1.00 44.34 91 ILE A C 1
ATOM 708 O O . ILE A 1 91 ? 6.767 -3.515 -1.190 1.00 44.34 91 ILE A O 1
ATOM 712 N N . SER A 1 92 ? 6.432 -5.293 0.131 1.00 40.53 92 SER A N 1
ATOM 713 C CA . SER A 1 92 ? 7.152 -4.731 1.264 1.00 40.53 92 SER A CA 1
ATOM 714 C C . SER A 1 92 ? 8.641 -4.557 0.969 1.00 40.53 92 SER A C 1
ATOM 716 O O . SER A 1 92 ? 9.236 -3.597 1.426 1.00 40.53 92 SER A O 1
ATOM 718 N N . GLU A 1 93 ? 9.276 -5.439 0.198 1.00 41.03 93 GLU A N 1
ATOM 719 C CA . GLU A 1 93 ? 10.734 -5.393 0.016 1.00 41.03 93 GLU A CA 1
ATOM 720 C C . GLU A 1 93 ? 11.173 -4.310 -0.987 1.00 41.03 93 GLU A C 1
ATOM 722 O O . GLU A 1 93 ? 12.213 -3.677 -0.802 1.00 41.03 93 GLU A O 1
ATOM 727 N N . VAL A 1 94 ? 10.350 -4.033 -2.004 1.00 41.28 94 VAL A N 1
ATOM 728 C CA . VAL A 1 94 ? 10.652 -3.043 -3.051 1.00 41.28 94 VAL A CA 1
ATOM 729 C C . VAL A 1 94 ? 10.188 -1.632 -2.663 1.00 41.28 94 VAL A C 1
ATOM 731 O O . VAL A 1 94 ? 10.942 -0.683 -2.873 1.00 41.28 94 VAL A O 1
ATOM 734 N N . LEU A 1 95 ? 9.024 -1.471 -2.015 1.00 41.69 95 LEU A N 1
ATOM 735 C CA . LEU A 1 95 ? 8.557 -0.157 -1.527 1.00 41.69 95 LEU A CA 1
ATOM 736 C C . LEU A 1 95 ? 9.376 0.379 -0.340 1.00 41.69 95 LEU A C 1
ATOM 738 O O . LEU A 1 95 ? 9.411 1.583 -0.104 1.00 41.69 95 LEU A O 1
ATOM 742 N N . ASN A 1 96 ? 10.112 -0.488 0.362 1.00 44.53 96 ASN A N 1
ATOM 743 C CA . ASN A 1 96 ? 11.067 -0.085 1.401 1.00 44.53 96 ASN A CA 1
ATOM 744 C C . ASN A 1 96 ? 12.357 0.554 0.837 1.00 44.53 96 ASN A C 1
ATOM 746 O O . ASN A 1 96 ? 13.272 0.869 1.596 1.00 44.53 96 ASN A O 1
ATOM 750 N N . SER A 1 97 ? 12.454 0.752 -0.483 1.00 42.28 97 SER A N 1
ATOM 751 C CA . SER A 1 97 ? 13.631 1.308 -1.157 1.00 42.28 97 SER A CA 1
ATOM 752 C C . SER A 1 97 ? 13.387 2.730 -1.676 1.00 42.28 97 SER A C 1
ATOM 754 O O . SER A 1 97 ? 13.466 2.978 -2.873 1.00 42.28 97 SER A O 1
ATOM 756 N N . ASN A 1 98 ? 13.226 3.675 -0.747 1.00 48.59 98 ASN A N 1
ATOM 757 C CA . ASN A 1 98 ? 13.443 5.120 -0.929 1.00 48.59 98 ASN A CA 1
ATOM 758 C C . ASN A 1 98 ? 12.429 5.874 -1.817 1.00 48.59 98 ASN A C 1
ATOM 760 O O . ASN A 1 98 ? 12.608 5.948 -3.029 1.00 48.59 98 ASN A O 1
ATOM 764 N N . GLU A 1 99 ? 11.453 6.538 -1.183 1.00 36.53 99 GLU A N 1
ATOM 765 C CA . GLU A 1 99 ? 11.446 8.014 -1.023 1.00 36.53 99 GLU A CA 1
ATOM 766 C C . GLU A 1 99 ? 10.308 8.536 -0.105 1.00 36.53 99 GLU A C 1
ATOM 768 O O . GLU A 1 99 ? 10.418 9.652 0.395 1.00 36.53 99 GLU A O 1
ATOM 773 N N . ASP A 1 100 ? 9.361 7.689 0.326 1.00 39.91 100 ASP A N 1
ATOM 774 C CA . ASP A 1 100 ? 8.351 8.020 1.365 1.00 39.91 100 ASP A CA 1
ATOM 775 C C . ASP A 1 100 ? 8.762 7.657 2.804 1.00 39.91 100 ASP A C 1
ATOM 777 O O . ASP A 1 100 ? 7.955 7.571 3.734 1.00 39.91 100 ASP A O 1
ATOM 781 N N . GLU A 1 101 ? 10.063 7.481 3.038 1.00 38.50 101 GLU A N 1
ATOM 782 C CA . GLU A 1 101 ? 10.588 7.292 4.389 1.00 38.50 101 GLU A CA 1
ATOM 783 C C . GLU A 1 101 ? 10.423 8.542 5.264 1.00 38.50 101 GLU A C 1
ATOM 785 O O . GLU A 1 101 ? 10.547 8.423 6.473 1.00 38.50 101 GLU A O 1
ATOM 790 N N . ALA A 1 102 ? 10.158 9.739 4.736 1.00 36.94 102 ALA A N 1
ATOM 791 C CA . ALA A 1 102 ? 10.079 10.935 5.581 1.00 36.94 102 ALA A CA 1
ATOM 792 C C . ALA A 1 102 ? 8.806 10.991 6.452 1.00 36.94 102 ALA A C 1
ATOM 794 O O . ALA A 1 102 ? 8.884 11.462 7.588 1.00 36.94 102 ALA A O 1
ATOM 795 N N . GLU A 1 103 ? 7.667 10.473 5.975 1.00 37.16 103 GLU A N 1
ATOM 796 C CA . GLU A 1 103 ? 6.429 10.399 6.770 1.00 37.16 103 GLU A CA 1
ATOM 797 C C . GLU A 1 103 ? 6.283 9.071 7.528 1.00 37.16 103 GLU A C 1
ATOM 799 O O . GLU A 1 103 ? 5.798 9.073 8.660 1.00 37.16 103 GLU A O 1
ATOM 804 N N . TYR A 1 104 ? 6.785 7.954 6.985 1.00 39.19 104 TYR A N 1
ATOM 805 C CA . TYR A 1 104 ? 6.819 6.666 7.696 1.00 39.19 104 TYR A CA 1
ATOM 806 C C . TYR A 1 104 ? 7.942 6.565 8.752 1.00 39.19 104 TYR A C 1
ATOM 808 O O . TYR A 1 104 ? 7.796 5.797 9.703 1.00 39.19 104 TYR A O 1
ATOM 816 N N . LYS A 1 105 ? 9.032 7.356 8.673 1.00 42.66 105 LYS A N 1
ATOM 817 C CA . LYS A 1 105 ? 10.091 7.396 9.719 1.00 42.66 105 LYS A CA 1
ATOM 818 C C . LYS A 1 105 ? 9.636 7.979 11.048 1.00 42.66 105 LYS A C 1
ATOM 820 O O . LYS A 1 105 ? 10.290 7.731 12.056 1.00 42.66 105 LYS A O 1
ATOM 825 N N . ASN A 1 106 ? 8.541 8.731 11.058 1.00 51.78 106 ASN A N 1
ATOM 826 C CA . ASN A 1 106 ? 7.923 9.211 12.290 1.00 51.78 106 ASN A CA 1
ATOM 827 C C . ASN A 1 106 ? 6.751 8.314 12.694 1.00 51.78 106 ASN A C 1
ATOM 829 O O . ASN A 1 106 ? 5.853 8.767 13.393 1.00 51.78 106 ASN A O 1
ATOM 833 N N . GLY A 1 107 ? 6.694 7.074 12.210 1.00 59.97 107 GLY A N 1
ATOM 834 C CA . GLY A 1 107 ? 5.722 6.101 12.668 1.00 59.97 107 GLY A CA 1
ATOM 835 C C . GLY A 1 107 ? 6.307 5.207 13.755 1.00 59.97 107 GLY A C 1
ATOM 836 O O . GLY A 1 107 ? 7.428 4.724 13.612 1.00 59.97 107 GLY A O 1
ATOM 837 N N . ILE A 1 108 ? 5.557 4.959 14.827 1.00 72.56 108 ILE A N 1
ATOM 838 C CA . ILE A 1 108 ? 5.904 3.926 15.813 1.00 72.56 108 ILE A CA 1
ATOM 839 C C . ILE A 1 108 ? 4.962 2.741 15.645 1.00 72.56 108 ILE A C 1
ATOM 841 O O . ILE A 1 108 ? 3.769 2.912 15.374 1.00 72.56 108 ILE A O 1
ATOM 845 N N . GLY A 1 109 ? 5.497 1.527 15.771 1.00 75.06 109 GLY A N 1
ATOM 846 C CA . GLY A 1 109 ? 4.666 0.328 15.781 1.00 75.06 109 GLY A CA 1
ATOM 847 C C . GLY A 1 109 ? 3.768 0.295 17.017 1.00 75.06 109 GLY A C 1
ATOM 848 O O . GLY A 1 109 ? 4.062 0.942 18.023 1.00 75.06 109 GLY A O 1
ATOM 849 N N . TYR A 1 110 ? 2.693 -0.491 16.963 1.00 78.50 110 TYR A N 1
ATOM 850 C CA . TYR A 1 110 ? 1.770 -0.646 18.091 1.00 78.50 110 TYR A CA 1
ATOM 851 C C . TYR A 1 110 ? 2.474 -1.041 19.407 1.00 78.50 110 TYR A C 1
ATOM 853 O O . TYR A 1 110 ? 2.213 -0.450 20.450 1.00 78.50 110 TYR A O 1
ATOM 861 N N . GLU A 1 111 ? 3.433 -1.966 19.349 1.00 79.75 111 GLU A N 1
ATOM 862 C CA . GLU A 1 111 ? 4.222 -2.397 20.516 1.00 79.75 111 GLU A CA 1
ATOM 863 C C . GLU A 1 111 ? 5.115 -1.277 21.089 1.00 79.75 111 GLU A C 1
ATOM 865 O O . GLU A 1 111 ? 5.210 -1.100 22.307 1.00 79.75 111 GLU A O 1
ATOM 870 N N . ASP A 1 112 ? 5.738 -0.473 20.222 1.00 76.25 112 ASP A N 1
ATOM 871 C CA . ASP A 1 112 ? 6.571 0.664 20.640 1.00 76.25 112 ASP A CA 1
ATOM 872 C C . ASP A 1 112 ? 5.712 1.769 21.269 1.00 76.25 112 ASP A C 1
ATOM 874 O O . ASP A 1 112 ? 6.102 2.406 22.249 1.00 76.25 112 ASP A O 1
ATOM 878 N N . PHE A 1 113 ? 4.505 1.963 20.739 1.00 80.88 113 PHE A N 1
ATOM 879 C CA . PHE A 1 113 ? 3.503 2.864 21.292 1.00 80.88 113 PHE A CA 1
ATOM 880 C C . PHE A 1 113 ? 3.039 2.438 22.691 1.00 80.88 113 PHE A C 1
ATOM 882 O O . PHE A 1 113 ? 2.988 3.278 23.593 1.00 80.88 113 PHE A O 1
ATOM 889 N N . LEU A 1 114 ? 2.753 1.149 22.899 1.00 80.69 114 LEU A N 1
ATOM 890 C CA . LEU A 1 114 ? 2.410 0.623 24.224 1.00 80.69 114 LEU A CA 1
ATOM 891 C C . LEU A 1 114 ? 3.557 0.839 25.216 1.00 80.69 114 LEU A C 1
ATOM 893 O O . LEU A 1 114 ? 3.330 1.348 26.314 1.00 80.69 114 LEU A O 1
ATOM 897 N N . THR A 1 115 ? 4.789 0.549 24.797 1.00 83.25 115 THR A N 1
ATOM 898 C CA . THR A 1 115 ? 5.991 0.767 25.615 1.00 83.25 115 THR A CA 1
ATOM 899 C C . THR A 1 115 ? 6.139 2.243 26.004 1.00 83.25 115 THR A C 1
ATOM 901 O O . THR A 1 115 ? 6.366 2.561 27.170 1.00 83.25 115 THR A O 1
ATOM 904 N N . PHE A 1 116 ? 5.934 3.167 25.061 1.00 79.31 116 PHE A N 1
ATOM 905 C CA . PHE A 1 116 ? 6.004 4.608 25.320 1.00 79.31 116 PHE A CA 1
ATOM 906 C C . PHE A 1 116 ? 4.950 5.086 26.332 1.00 79.31 116 PHE A C 1
ATOM 908 O O . PHE A 1 116 ? 5.244 5.911 27.203 1.00 79.31 116 PHE A O 1
ATOM 915 N N . ILE A 1 117 ? 3.723 4.565 26.240 1.00 81.38 117 ILE A N 1
ATOM 916 C CA . ILE A 1 117 ? 2.649 4.861 27.195 1.00 81.38 117 ILE A CA 1
ATOM 917 C C . ILE A 1 117 ? 3.002 4.345 28.592 1.00 81.38 117 ILE A C 1
ATOM 919 O O . ILE A 1 117 ? 2.844 5.079 29.572 1.00 81.38 117 ILE A O 1
ATOM 923 N N . GLU A 1 118 ? 3.488 3.107 28.692 1.00 81.50 118 GLU A N 1
ATOM 924 C CA . GLU A 1 118 ? 3.880 2.502 29.967 1.00 81.50 118 GLU A CA 1
ATOM 925 C C . GLU A 1 118 ? 5.020 3.275 30.642 1.00 81.50 118 GLU A C 1
ATOM 927 O O . GLU A 1 118 ? 4.948 3.547 31.843 1.00 81.50 118 GLU A O 1
ATOM 932 N N . GLU A 1 119 ? 6.037 3.698 29.884 1.00 79.88 119 GLU A N 1
ATOM 933 C CA . GLU A 1 119 ? 7.163 4.487 30.403 1.00 79.88 119 GLU A CA 1
ATOM 934 C C . GLU A 1 119 ? 6.742 5.879 30.900 1.00 79.88 119 GLU A C 1
ATOM 936 O O . GLU A 1 119 ? 7.303 6.397 31.871 1.00 79.88 119 GLU A O 1
ATOM 941 N N . ARG A 1 120 ? 5.745 6.495 30.256 1.00 78.19 120 ARG A N 1
ATOM 942 C CA . ARG A 1 120 ? 5.197 7.807 30.640 1.00 78.19 120 ARG A CA 1
ATOM 943 C C . ARG A 1 120 ? 4.281 7.735 31.863 1.00 78.19 120 ARG A C 1
ATOM 945 O O . ARG A 1 120 ? 4.206 8.712 32.609 1.00 78.19 120 ARG A O 1
ATOM 952 N N . GLY A 1 121 ? 3.572 6.623 32.061 1.00 72.69 121 GLY A N 1
ATOM 953 C CA . GLY A 1 121 ? 2.686 6.375 33.207 1.00 72.69 121 GLY A CA 1
ATOM 954 C C . GLY A 1 121 ? 1.357 7.148 33.211 1.00 72.69 121 GLY A C 1
ATOM 955 O O . GLY A 1 121 ? 0.520 6.891 34.075 1.00 72.69 121 GLY A O 1
ATOM 956 N N . ASP A 1 122 ? 1.141 8.063 32.259 1.00 79.12 122 ASP A N 1
ATOM 957 C CA . ASP A 1 122 ? -0.130 8.755 32.022 1.00 79.12 122 ASP A CA 1
ATOM 958 C C . ASP A 1 122 ? -0.554 8.586 30.560 1.00 79.12 122 ASP A C 1
ATOM 960 O O . ASP A 1 122 ? 0.034 9.188 29.656 1.00 79.12 122 ASP A O 1
ATOM 964 N N . PHE A 1 123 ? -1.583 7.760 30.341 1.00 77.00 123 PHE A N 1
ATOM 965 C CA . PHE A 1 123 ? -2.066 7.400 29.009 1.00 77.00 123 PHE A CA 1
ATOM 966 C C . PHE A 1 123 ? -2.429 8.632 28.189 1.00 77.00 123 PHE A C 1
ATOM 968 O O . PHE A 1 123 ? -2.008 8.749 27.046 1.00 77.00 123 PHE A O 1
ATOM 975 N N . LYS A 1 124 ? -3.182 9.572 28.770 1.00 74.19 124 LYS A N 1
ATOM 976 C CA . LYS A 1 124 ? -3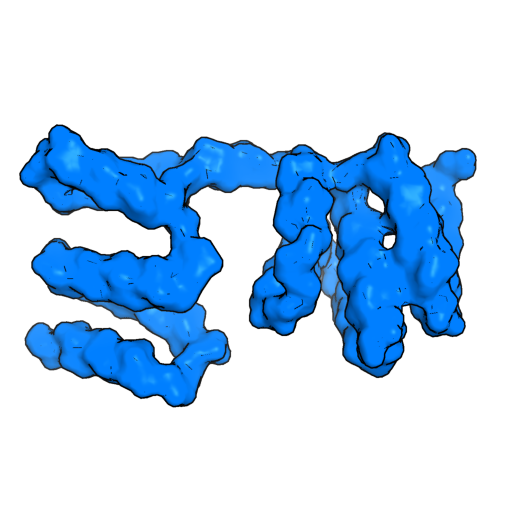.747 10.693 28.018 1.00 74.19 124 LYS A CA 1
ATOM 977 C C . LYS A 1 124 ? -2.663 11.617 27.464 1.00 74.19 124 LYS A C 1
ATOM 979 O O . LYS A 1 124 ? -2.672 11.911 26.273 1.00 74.19 124 LYS A O 1
ATOM 984 N N . SER A 1 125 ? -1.706 12.020 28.300 1.00 72.19 125 SER A N 1
ATOM 985 C CA . SER A 1 125 ? -0.608 12.888 27.858 1.00 72.19 125 SER A CA 1
ATOM 986 C C . SER A 1 125 ? 0.328 12.181 26.872 1.00 72.19 125 SER A C 1
ATOM 988 O O . SER A 1 125 ? 0.781 12.792 25.910 1.00 72.19 125 SER A O 1
ATOM 990 N N . ALA A 1 126 ? 0.615 10.891 27.083 1.00 72.81 126 ALA A N 1
ATOM 991 C CA . ALA A 1 126 ? 1.455 10.111 26.171 1.00 72.81 126 ALA A CA 1
ATOM 992 C C . ALA A 1 126 ? 0.775 9.879 24.814 1.00 72.81 126 ALA A C 1
ATOM 994 O O . ALA A 1 126 ? 1.416 9.969 23.770 1.00 72.81 126 ALA A O 1
ATOM 995 N N . PHE A 1 127 ? -0.530 9.621 24.833 1.00 74.25 127 PHE A N 1
ATOM 996 C CA . PHE A 1 127 ? -1.344 9.422 23.645 1.00 74.25 127 PHE A CA 1
ATOM 997 C C . PHE A 1 127 ? -1.440 10.693 22.799 1.00 74.25 127 PHE A C 1
ATOM 999 O O . PHE A 1 127 ? -1.208 10.636 21.594 1.00 74.25 127 PHE A O 1
ATOM 1006 N N . GLU A 1 128 ? -1.733 11.840 23.421 1.00 70.56 128 GLU A N 1
ATOM 1007 C CA . GLU A 1 128 ? -1.765 13.135 22.730 1.00 70.56 128 GLU A CA 1
ATOM 1008 C C . GLU A 1 128 ? -0.397 13.466 22.108 1.00 70.56 128 GLU A C 1
ATOM 1010 O O . GLU A 1 128 ? -0.339 13.845 20.938 1.00 70.56 128 GLU A O 1
ATOM 1015 N N . ASP A 1 129 ? 0.704 13.238 22.834 1.00 67.38 129 ASP A N 1
ATOM 1016 C CA . ASP A 1 129 ? 2.064 13.456 22.324 1.00 67.38 129 ASP A CA 1
ATOM 1017 C C . ASP A 1 129 ? 2.363 12.593 21.093 1.00 67.38 129 ASP A C 1
ATOM 1019 O O . ASP A 1 129 ? 2.920 13.096 20.115 1.00 67.38 129 ASP A O 1
ATOM 1023 N N . VAL A 1 130 ? 1.980 11.313 21.108 1.00 67.69 130 VAL A N 1
ATOM 1024 C CA . VAL A 1 130 ? 2.165 10.421 19.957 1.00 67.69 130 VAL A CA 1
ATOM 1025 C C . VAL A 1 130 ? 1.285 10.878 18.802 1.00 67.69 130 VAL A C 1
ATOM 1027 O O . VAL A 1 130 ? 1.826 11.199 17.756 1.00 67.69 130 VAL A O 1
ATOM 1030 N N . MET A 1 131 ? -0.028 11.023 18.986 1.00 65.62 131 MET A N 1
ATOM 1031 C CA . MET A 1 131 ? -0.962 11.351 17.896 1.00 65.62 131 MET A CA 1
ATOM 1032 C C . MET A 1 131 ? -0.664 12.687 17.194 1.00 65.62 131 MET A C 1
ATOM 1034 O O . MET A 1 131 ? -1.001 12.841 16.021 1.00 65.62 131 MET A O 1
ATOM 1038 N N . PHE A 1 132 ? -0.035 13.647 17.884 1.00 54.38 132 PHE A N 1
ATOM 1039 C CA . PHE A 1 132 ? 0.390 14.921 17.291 1.00 54.38 132 PHE A CA 1
ATOM 1040 C C . PHE A 1 132 ? 1.759 14.877 16.606 1.00 54.38 132 PHE A C 1
ATOM 1042 O O . PHE A 1 132 ? 2.006 15.686 15.711 1.00 54.38 132 PHE A O 1
ATOM 1049 N N . SER A 1 133 ? 2.667 14.002 17.043 1.00 46.19 133 SER A N 1
ATOM 1050 C CA . SER A 1 133 ? 4.066 14.005 16.590 1.00 46.19 133 SER A CA 1
ATOM 1051 C C . SER A 1 133 ? 4.432 12.835 15.681 1.00 46.19 133 SER A C 1
ATOM 1053 O O . SER A 1 133 ? 5.413 12.926 14.944 1.00 46.19 133 SER A O 1
ATOM 1055 N N . THR A 1 134 ? 3.675 11.740 15.761 1.00 55.34 134 THR A N 1
ATOM 1056 C CA . THR A 1 134 ? 4.094 10.402 15.340 1.00 55.34 134 THR A CA 1
ATOM 1057 C C . THR A 1 134 ? 2.870 9.566 14.931 1.00 55.34 134 THR A C 1
ATOM 1059 O O . THR A 1 134 ? 1.868 9.506 15.641 1.00 55.34 134 THR A O 1
ATOM 1062 N N . ARG A 1 135 ? 2.908 8.877 13.788 1.00 65.88 135 ARG A N 1
ATOM 1063 C CA . ARG A 1 135 ? 1.774 8.042 13.337 1.00 65.88 135 ARG A CA 1
ATOM 1064 C C . ARG A 1 135 ? 1.860 6.641 13.959 1.00 65.88 135 ARG A C 1
ATOM 1066 O O . ARG A 1 135 ? 2.903 6.006 13.877 1.00 65.88 135 ARG A O 1
ATOM 1073 N N . VAL A 1 136 ? 0.789 6.115 14.557 1.00 69.25 136 VAL A N 1
ATOM 1074 C CA . VAL A 1 136 ? 0.782 4.704 14.999 1.00 69.25 136 VAL A CA 1
ATOM 1075 C C . VAL A 1 136 ? 0.556 3.806 13.784 1.00 69.25 136 VAL A C 1
ATOM 1077 O O . VAL A 1 136 ? -0.450 3.950 13.087 1.00 69.25 136 VAL A O 1
ATOM 1080 N N . ILE A 1 137 ? 1.496 2.899 13.519 1.00 71.19 137 ILE A N 1
ATOM 1081 C CA . ILE A 1 137 ? 1.407 1.933 12.418 1.00 71.19 137 ILE A CA 1
ATOM 1082 C C . ILE A 1 137 ? 0.832 0.625 12.962 1.00 71.19 137 ILE A C 1
ATOM 1084 O O . ILE A 1 137 ? 1.422 -0.003 13.844 1.00 71.19 137 ILE A O 1
ATOM 1088 N N . LEU A 1 138 ? -0.306 0.217 12.402 1.00 68.50 138 LEU A N 1
ATOM 1089 C CA . LEU A 1 138 ? -1.035 -1.003 12.742 1.00 68.50 138 LEU A CA 1
ATOM 1090 C C . LEU A 1 138 ? -0.872 -1.998 11.588 1.00 68.50 138 LEU A C 1
ATOM 1092 O O . LEU A 1 138 ? -1.217 -1.691 10.447 1.00 68.50 138 LEU A O 1
ATOM 1096 N N . LYS A 1 139 ? -0.300 -3.168 11.866 1.00 63.69 139 LYS A N 1
ATOM 1097 C CA . LYS A 1 139 ? 0.175 -4.110 10.835 1.00 63.69 139 LYS A CA 1
ATOM 1098 C C . LYS A 1 139 ? -0.875 -5.117 10.391 1.00 63.69 139 LYS A C 1
ATOM 1100 O O . LYS A 1 139 ? -0.729 -5.729 9.339 1.00 63.69 139 LYS A O 1
ATOM 1105 N N . ASN A 1 140 ? -1.887 -5.348 11.215 1.00 64.38 140 ASN A N 1
ATOM 1106 C CA . ASN A 1 140 ? -2.904 -6.364 10.987 1.00 64.38 140 ASN A CA 1
ATOM 1107 C C . ASN A 1 140 ? -4.214 -5.982 11.683 1.00 64.38 140 ASN A C 1
ATOM 1109 O O . ASN A 1 140 ? -4.287 -5.042 12.480 1.00 64.38 140 ASN A O 1
ATOM 1113 N N . LYS A 1 141 ? -5.266 -6.729 11.357 1.00 66.75 141 LYS A N 1
ATOM 1114 C CA . LYS A 1 141 ? -6.609 -6.530 11.897 1.00 66.75 141 LYS A CA 1
ATOM 1115 C C . LYS A 1 141 ? -6.631 -6.661 13.425 1.00 66.75 141 LYS A C 1
ATOM 1117 O O . LYS A 1 141 ? -7.334 -5.900 14.089 1.00 66.75 141 LYS A O 1
ATOM 1122 N N . GLU A 1 142 ? -5.869 -7.594 13.987 1.00 75.44 142 GLU A N 1
ATOM 1123 C CA . GLU A 1 142 ? -5.787 -7.807 15.431 1.00 75.44 142 GLU A CA 1
ATOM 1124 C C . GLU A 1 142 ? -5.250 -6.566 16.159 1.00 75.44 142 GLU A C 1
ATOM 1126 O O . GLU A 1 142 ? -5.868 -6.113 17.121 1.00 75.44 142 GLU A O 1
ATOM 1131 N N . GLU A 1 143 ? -4.164 -5.963 15.673 1.00 75.31 143 GLU A N 1
ATOM 1132 C CA . GLU A 1 143 ? -3.590 -4.723 16.215 1.00 75.31 143 GLU A CA 1
ATOM 1133 C C . GLU A 1 143 ? -4.581 -3.557 16.124 1.00 75.31 143 GLU A C 1
ATOM 1135 O O . GLU A 1 143 ? -4.716 -2.792 17.077 1.00 75.31 143 GLU A O 1
ATOM 1140 N N . TYR A 1 144 ? -5.345 -3.456 15.033 1.00 73.75 144 TYR A N 1
ATOM 1141 C CA . TYR A 1 144 ? -6.429 -2.474 14.913 1.00 73.75 144 TYR A CA 1
ATOM 1142 C C . TYR A 1 144 ? -7.505 -2.655 15.986 1.00 73.75 144 TYR A C 1
ATOM 1144 O O . TYR A 1 144 ? -7.910 -1.688 16.636 1.00 73.75 144 TYR A O 1
ATOM 1152 N N . ILE A 1 145 ? -7.966 -3.889 16.197 1.00 74.69 145 ILE A N 1
ATOM 1153 C CA . ILE A 1 145 ? -8.975 -4.204 17.216 1.00 74.69 145 ILE A CA 1
ATOM 1154 C C . ILE A 1 145 ? -8.437 -3.892 18.616 1.00 74.69 145 ILE A C 1
ATOM 1156 O O . ILE A 1 145 ? -9.153 -3.314 19.439 1.00 74.69 145 ILE A O 1
ATOM 1160 N N . LEU A 1 146 ? -7.189 -4.262 18.905 1.00 82.12 146 LEU A N 1
ATOM 1161 C CA . LEU A 1 146 ? -6.541 -3.982 20.186 1.00 82.12 146 LEU A CA 1
ATOM 1162 C C . LEU A 1 146 ? -6.378 -2.476 20.413 1.00 82.12 146 LEU A C 1
ATOM 1164 O O . LEU A 1 146 ? -6.713 -1.984 21.490 1.00 82.12 146 LEU A O 1
ATOM 1168 N N . PHE A 1 147 ? -5.962 -1.728 19.391 1.00 81.69 147 PHE A N 1
ATOM 1169 C CA . PHE A 1 147 ? -5.834 -0.275 19.451 1.00 81.69 147 PHE A CA 1
ATOM 1170 C C . PHE A 1 147 ? -7.178 0.409 19.719 1.00 81.69 147 PHE A C 1
ATOM 1172 O O . PHE A 1 147 ? -7.276 1.243 20.614 1.00 81.69 147 PHE A O 1
ATOM 1179 N N . ILE A 1 148 ? -8.250 0.016 19.028 1.00 80.12 148 ILE A N 1
ATOM 1180 C CA . ILE A 1 148 ? -9.581 0.591 19.264 1.00 80.12 148 ILE A CA 1
ATOM 1181 C C . ILE A 1 148 ? -10.089 0.265 20.673 1.00 80.12 148 ILE A C 1
ATOM 1183 O O . ILE A 1 148 ? -10.630 1.144 21.343 1.00 80.12 148 ILE A O 1
ATOM 1187 N N . ASN A 1 149 ? -9.906 -0.968 21.159 1.00 82.62 149 ASN A N 1
ATOM 1188 C CA . ASN A 1 149 ? -10.267 -1.306 22.540 1.00 82.62 149 ASN A CA 1
ATOM 1189 C C . ASN A 1 149 ? -9.497 -0.447 23.546 1.00 82.62 149 ASN A C 1
ATOM 1191 O O . ASN A 1 149 ? -10.104 0.067 24.480 1.00 82.62 149 ASN A O 1
ATOM 1195 N N . LEU A 1 150 ? -8.200 -0.238 23.319 1.00 83.38 150 LEU A N 1
ATOM 1196 C CA . LEU A 1 150 ? -7.365 0.615 24.156 1.00 83.38 150 LEU A CA 1
ATOM 1197 C C . LEU A 1 150 ? -7.890 2.060 24.198 1.00 83.38 150 LEU A C 1
ATOM 1199 O O . LEU A 1 150 ? -7.936 2.660 25.270 1.00 83.38 150 LEU A O 1
ATOM 1203 N N . LEU A 1 151 ? -8.338 2.612 23.065 1.00 83.38 151 LEU A N 1
ATOM 1204 C CA . LEU A 1 151 ? -8.968 3.937 23.023 1.00 83.38 151 LEU A CA 1
ATOM 1205 C C . LEU A 1 151 ? -10.266 3.981 23.838 1.00 83.38 151 LEU A C 1
ATOM 1207 O O . LEU A 1 151 ? -10.477 4.918 24.606 1.00 83.38 151 LEU A O 1
ATOM 1211 N N . ILE A 1 152 ? -11.118 2.962 23.701 1.00 81.69 152 ILE A N 1
ATOM 1212 C CA . ILE A 1 152 ? -12.390 2.860 24.433 1.00 81.69 152 ILE A CA 1
ATOM 1213 C C . ILE A 1 152 ? -12.148 2.752 25.942 1.00 81.69 152 ILE A C 1
ATOM 1215 O O . ILE A 1 152 ? -12.817 3.428 26.719 1.00 81.69 152 ILE A O 1
ATOM 1219 N N . GLU A 1 153 ? -11.191 1.926 26.364 1.00 85.56 153 GLU A N 1
ATOM 1220 C CA . GLU A 1 153 ? -10.842 1.717 27.775 1.00 85.56 153 GLU A CA 1
ATOM 1221 C C . GLU A 1 153 ? -10.261 2.970 28.445 1.00 85.56 153 GLU A C 1
ATOM 1223 O O . GLU A 1 153 ? -10.331 3.092 29.666 1.00 85.56 153 GLU A O 1
ATOM 1228 N N . ASN A 1 154 ? -9.736 3.913 27.657 1.00 80.69 154 ASN A N 1
ATOM 1229 C CA . ASN A 1 154 ? -9.156 5.174 28.126 1.00 80.69 154 ASN A CA 1
ATOM 1230 C C . ASN A 1 154 ? -10.022 6.407 27.789 1.00 80.69 154 ASN A C 1
ATOM 1232 O O . ASN A 1 154 ? -9.509 7.522 27.642 1.00 80.69 154 ASN A O 1
ATOM 1236 N N . ASP A 1 155 ? -11.337 6.214 27.641 1.00 83.94 15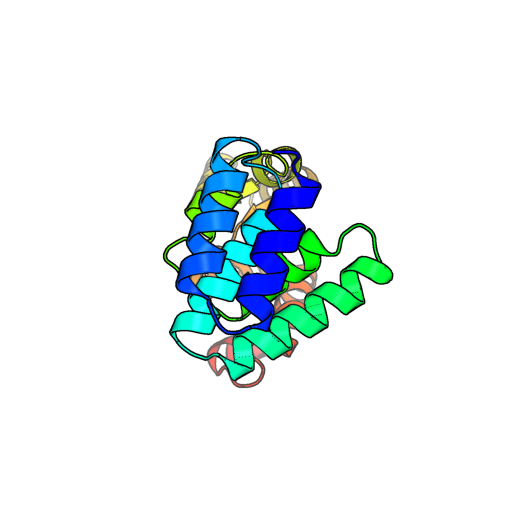5 ASP A N 1
ATOM 1237 C CA . ASP A 1 155 ? -12.338 7.261 27.389 1.00 83.94 155 ASP A CA 1
ATOM 1238 C C . ASP A 1 155 ? -12.113 8.086 26.095 1.00 83.94 155 ASP A C 1
ATOM 1240 O O . ASP A 1 155 ? -12.717 9.144 25.906 1.00 83.94 155 ASP A O 1
ATOM 1244 N N . GLN A 1 156 ? -11.293 7.604 25.150 1.00 79.94 156 GLN A N 1
ATOM 1245 C CA . GLN A 1 156 ? -11.056 8.225 23.834 1.00 79.94 156 GLN A CA 1
ATOM 1246 C C . GLN A 1 156 ? -12.107 7.783 22.799 1.00 79.94 156 GLN A C 1
ATOM 1248 O O . GLN A 1 156 ? -11.788 7.389 21.676 1.00 79.94 156 GLN A O 1
ATOM 1253 N N . VAL A 1 157 ? -13.387 7.830 23.179 1.00 78.94 157 VAL A N 1
ATOM 1254 C CA . VAL A 1 157 ? -14.516 7.249 22.423 1.00 78.94 157 VAL A CA 1
ATOM 1255 C C . VAL A 1 157 ? -14.702 7.889 21.041 1.00 78.94 157 VAL A C 1
ATOM 1257 O O . VAL A 1 157 ? -15.004 7.196 20.071 1.00 78.94 157 VAL A O 1
ATOM 1260 N N . GLU A 1 158 ? -14.494 9.202 20.919 1.00 74.62 158 GLU A N 1
ATOM 1261 C CA . GLU A 1 158 ? -14.636 9.920 19.643 1.00 74.62 158 GLU A CA 1
ATOM 1262 C C . GLU A 1 158 ? -13.576 9.477 18.623 1.00 74.62 158 GLU A C 1
ATOM 1264 O O . GLU A 1 158 ? -13.905 9.156 17.483 1.00 74.62 158 GLU A O 1
ATOM 1269 N N . LEU A 1 159 ? -12.319 9.362 19.060 1.00 72.12 159 LEU A N 1
ATOM 1270 C CA . LEU A 1 159 ? -11.226 8.828 18.247 1.00 72.12 159 LEU A CA 1
ATOM 1271 C C . LEU A 1 159 ? -11.451 7.356 17.903 1.00 72.12 159 LEU A C 1
ATOM 1273 O O . LEU A 1 159 ? -11.313 6.977 16.742 1.00 72.12 159 LEU A O 1
ATOM 1277 N N . ALA A 1 160 ? -11.857 6.542 18.881 1.00 77.94 160 ALA A N 1
ATOM 1278 C CA . ALA A 1 160 ? -12.199 5.144 18.646 1.00 77.94 160 ALA A CA 1
ATOM 1279 C C . ALA A 1 160 ? -13.254 5.012 17.540 1.00 77.94 160 ALA A C 1
ATOM 1281 O O .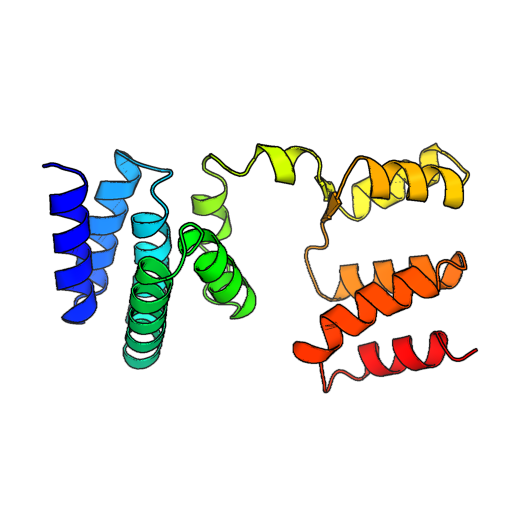 ALA A 1 160 ? -13.093 4.186 16.650 1.00 77.94 160 ALA A O 1
ATOM 1282 N N . THR A 1 161 ? -14.278 5.872 17.556 1.00 71.81 161 THR A N 1
ATOM 1283 C CA . THR A 1 161 ? -15.343 5.908 16.543 1.00 71.81 161 THR A CA 1
ATOM 1284 C C . THR A 1 161 ? -14.807 6.286 15.163 1.00 71.81 161 THR A C 1
ATOM 1286 O O . THR A 1 161 ? -15.113 5.598 14.196 1.00 71.81 161 THR A O 1
ATOM 1289 N N . GLN A 1 162 ? -13.956 7.313 15.057 1.00 72.06 162 GLN A N 1
ATOM 1290 C CA . GLN A 1 162 ? -13.353 7.717 13.776 1.00 72.06 162 GLN A CA 1
ATOM 1291 C C . GLN A 1 162 ? -12.522 6.592 13.141 1.00 72.06 162 GLN A C 1
ATOM 1293 O O . GLN A 1 162 ? -12.641 6.325 11.943 1.00 72.06 162 GLN A O 1
ATOM 1298 N N . PHE A 1 163 ? -11.712 5.898 13.947 1.00 72.00 163 PHE A N 1
ATOM 1299 C CA . PHE A 1 163 ? -10.953 4.733 13.492 1.00 72.00 163 PHE A CA 1
ATOM 1300 C C . PHE A 1 163 ? -11.878 3.584 13.068 1.00 72.00 163 PHE A C 1
ATOM 1302 O O . PHE A 1 163 ? -11.650 2.963 12.032 1.00 72.00 163 PHE A O 1
ATOM 1309 N N . LEU A 1 164 ? -12.954 3.326 13.809 1.00 69.81 164 LEU A N 1
ATOM 1310 C CA . LEU A 1 164 ? -13.918 2.271 13.491 1.00 69.81 164 LEU A CA 1
ATOM 1311 C C . LEU A 1 164 ? -14.714 2.551 12.209 1.00 69.81 164 LEU A C 1
ATOM 1313 O O . LEU A 1 164 ? -14.887 1.659 11.380 1.00 69.81 164 LEU A O 1
ATOM 1317 N N . ASP A 1 165 ? -15.125 3.798 11.996 1.00 66.81 165 ASP A N 1
ATOM 1318 C CA . ASP A 1 165 ? -15.837 4.215 10.788 1.00 66.81 165 ASP A CA 1
ATOM 1319 C C . ASP A 1 165 ? -14.952 4.109 9.542 1.00 66.81 165 ASP A C 1
ATOM 1321 O O . ASP A 1 165 ? -15.441 3.730 8.476 1.00 66.81 165 ASP A O 1
ATOM 1325 N N . SER A 1 166 ? -13.638 4.327 9.670 1.00 63.84 166 SER A N 1
ATOM 1326 C CA . SER A 1 166 ? -12.690 4.082 8.572 1.00 63.84 166 SER A CA 1
ATOM 1327 C C . SER A 1 166 ? -12.595 2.605 8.157 1.00 63.84 166 SER A C 1
ATOM 1329 O O . SER A 1 166 ? -12.278 2.314 7.005 1.00 63.84 166 SER A O 1
ATOM 1331 N N . LEU A 1 167 ? -12.944 1.670 9.052 1.00 58.69 167 LEU A N 1
ATOM 1332 C CA . LEU A 1 167 ? -12.984 0.228 8.779 1.00 58.69 167 LEU A CA 1
ATOM 1333 C C . LEU A 1 167 ? -14.321 -0.228 8.177 1.00 58.69 167 LEU A C 1
ATOM 1335 O O . LEU A 1 167 ? -14.385 -1.304 7.578 1.00 58.69 167 LEU A O 1
ATOM 1339 N N . SER A 1 168 ? -15.385 0.570 8.312 1.00 53.44 168 SER A N 1
ATOM 1340 C CA . SER A 1 168 ? -16.749 0.185 7.919 1.00 53.44 168 SER A CA 1
ATOM 1341 C C . SER A 1 168 ? -16.897 -0.140 6.424 1.00 53.44 168 SER A C 1
ATOM 1343 O O . SER A 1 168 ? -17.729 -0.972 6.062 1.00 53.44 168 SER A O 1
ATOM 1345 N N . ASN A 1 169 ? -16.039 0.427 5.567 1.00 52.66 169 ASN A N 1
ATOM 1346 C CA . ASN A 1 169 ? -16.011 0.126 4.133 1.00 52.66 169 ASN A CA 1
ATOM 1347 C C . ASN A 1 169 ? -15.248 -1.168 3.789 1.00 52.66 169 ASN A C 1
ATOM 1349 O O . ASN A 1 169 ? -15.590 -1.815 2.802 1.00 52.66 169 ASN A O 1
ATOM 1353 N N . SER A 1 170 ? -14.262 -1.569 4.600 1.00 53.41 170 SER A N 1
ATOM 1354 C CA . SER A 1 170 ? -13.407 -2.741 4.334 1.00 53.41 170 SER A CA 1
ATOM 1355 C C . SER A 1 170 ? -13.837 -4.004 5.092 1.00 53.41 170 SER A C 1
ATOM 1357 O O . SER A 1 170 ? -13.527 -5.110 4.660 1.00 53.41 170 SER A O 1
ATOM 1359 N N . PHE A 1 171 ? -14.586 -3.873 6.196 1.00 53.16 171 PHE A N 1
ATOM 1360 C CA . PHE A 1 171 ? -14.914 -4.985 7.107 1.00 53.16 171 PHE A CA 1
ATOM 1361 C C . PHE A 1 171 ? -16.412 -5.094 7.446 1.00 53.16 171 PHE A C 1
ATOM 1363 O O . PHE A 1 171 ? -16.785 -5.557 8.524 1.00 53.16 171 PHE A O 1
ATOM 1370 N N . ALA A 1 172 ? -17.293 -4.705 6.517 1.00 50.75 172 ALA A N 1
ATOM 1371 C CA . ALA A 1 172 ? -18.743 -4.553 6.723 1.00 50.75 172 ALA A CA 1
ATOM 1372 C C . ALA A 1 172 ? -19.506 -5.782 7.287 1.00 50.75 172 ALA A C 1
ATOM 1374 O O . ALA A 1 172 ? -20.638 -5.631 7.738 1.00 50.75 172 ALA A O 1
ATOM 1375 N N . ASN A 1 173 ? -18.915 -6.985 7.291 1.00 54.22 173 ASN A N 1
ATOM 1376 C CA . ASN A 1 173 ? -19.535 -8.224 7.791 1.00 54.22 173 ASN A CA 1
ATOM 1377 C C . ASN A 1 173 ? -18.776 -8.887 8.955 1.00 54.22 173 ASN A C 1
ATOM 1379 O O . ASN A 1 173 ? -19.036 -10.049 9.278 1.00 54.22 173 ASN A O 1
ATOM 1383 N N . ASP A 1 174 ? -17.838 -8.184 9.587 1.00 62.75 174 ASP A N 1
ATOM 1384 C CA . ASP A 1 174 ? -17.019 -8.762 10.647 1.00 62.75 174 ASP A CA 1
ATOM 1385 C C . ASP A 1 174 ? -17.695 -8.678 12.028 1.00 62.75 174 ASP A C 1
ATOM 1387 O O . ASP A 1 174 ? -17.999 -7.597 12.543 1.00 62.75 174 ASP A O 1
ATOM 1391 N N . GLN A 1 175 ? -17.934 -9.839 12.647 1.00 66.19 175 GLN A N 1
ATOM 1392 C CA . GLN A 1 175 ? -18.596 -9.937 13.953 1.00 66.19 175 GLN A CA 1
ATOM 1393 C C . GLN A 1 175 ? -17.798 -9.266 15.081 1.00 66.19 175 GLN A C 1
ATOM 1395 O O . GLN A 1 175 ? -18.402 -8.786 16.043 1.00 66.19 175 GLN A O 1
ATOM 1400 N N . GLU A 1 176 ? -16.469 -9.194 14.974 1.00 64.69 176 GLU A N 1
ATOM 1401 C CA . GLU A 1 176 ? -15.622 -8.543 15.979 1.00 64.69 176 GLU A CA 1
ATOM 1402 C C . GLU A 1 176 ? -15.744 -7.019 15.900 1.00 64.69 176 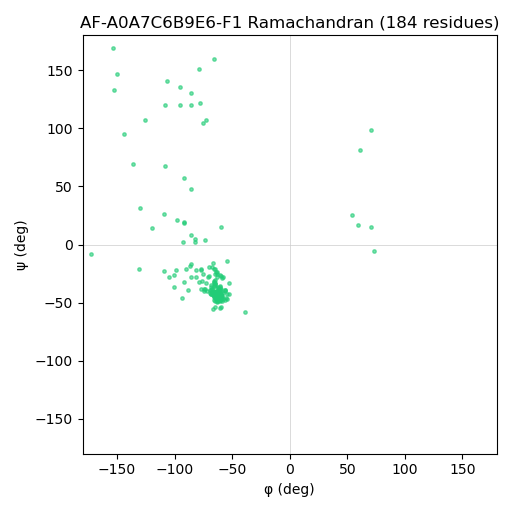GLU A C 1
ATOM 1404 O O . GLU A 1 176 ? -15.854 -6.356 16.930 1.00 64.69 176 GLU A O 1
ATOM 1409 N N . ILE A 1 177 ? -15.839 -6.464 14.688 1.00 66.75 177 ILE A N 1
ATOM 1410 C CA . ILE A 1 177 ? -16.062 -5.027 14.465 1.00 66.75 177 ILE A CA 1
ATOM 1411 C C . ILE A 1 177 ? -17.444 -4.609 14.978 1.00 66.75 177 ILE A C 1
ATOM 1413 O O . ILE A 1 177 ? -17.581 -3.587 15.655 1.00 66.75 177 ILE A O 1
ATOM 1417 N N . PHE A 1 178 ? -18.470 -5.434 14.756 1.00 67.12 178 PHE A N 1
ATOM 1418 C CA . PHE A 1 178 ? -19.800 -5.188 15.318 1.00 67.12 178 PHE A CA 1
ATOM 1419 C C . PHE A 1 178 ? -19.794 -5.183 16.857 1.00 67.12 178 PHE A C 1
ATOM 1421 O O . PHE A 1 178 ? -20.462 -4.355 17.482 1.00 67.12 178 PHE A O 1
ATOM 1428 N N . ALA A 1 179 ? -19.013 -6.067 17.484 1.00 75.31 179 ALA A N 1
ATOM 1429 C CA . ALA A 1 179 ? -18.851 -6.083 18.936 1.00 75.31 179 ALA A CA 1
ATOM 1430 C C . ALA A 1 179 ? -18.165 -4.810 19.462 1.00 75.31 179 ALA A C 1
ATOM 1432 O O . ALA A 1 179 ? -18.522 -4.334 20.542 1.00 75.31 179 ALA A O 1
ATOM 1433 N N . LEU A 1 180 ? -17.232 -4.221 18.706 1.00 70.38 180 LEU A N 1
ATOM 1434 C CA . LEU A 1 180 ? -16.622 -2.937 19.064 1.00 70.38 180 LEU A CA 1
ATOM 1435 C C . LEU A 1 180 ? -17.622 -1.776 18.977 1.00 70.38 180 LEU A C 1
ATOM 1437 O O . LEU A 1 180 ? -17.698 -0.984 19.915 1.00 70.38 180 LEU A O 1
ATOM 1441 N N . TYR A 1 181 ? -18.457 -1.716 17.932 1.00 71.00 181 TYR A N 1
ATOM 1442 C CA . TYR A 1 181 ? -19.541 -0.724 17.850 1.00 71.00 181 TYR A CA 1
ATOM 1443 C C . TYR A 1 181 ? -20.481 -0.797 19.062 1.00 71.00 181 TYR A C 1
ATOM 1445 O O . TYR A 1 181 ? -20.876 0.232 19.604 1.00 71.00 181 TYR A O 1
ATOM 1453 N N . GLN A 1 182 ? -20.806 -1.998 19.553 1.00 76.81 182 GLN A N 1
ATOM 1454 C CA . GLN A 1 182 ? -21.625 -2.142 20.764 1.00 76.81 182 GLN A CA 1
ATOM 1455 C C . GLN A 1 182 ? -20.950 -1.599 22.029 1.00 76.81 182 GLN A C 1
ATOM 1457 O O . GLN A 1 182 ? -21.648 -1.131 22.930 1.00 76.81 182 GLN A O 1
ATOM 1462 N N . LYS A 1 183 ? -19.615 -1.645 22.114 1.00 75.19 183 LYS A N 1
ATOM 1463 C CA . LYS A 1 183 ? -18.872 -1.074 23.248 1.00 75.19 183 LYS A CA 1
ATOM 1464 C C . LYS A 1 183 ? -18.901 0.458 23.258 1.00 75.19 183 LYS A C 1
ATOM 1466 O O . LYS A 1 183 ? -18.832 1.027 24.340 1.00 75.19 183 LYS A O 1
ATOM 1471 N N . LEU A 1 184 ? -19.048 1.100 22.095 1.00 68.31 184 LEU A N 1
ATOM 1472 C CA . LEU A 1 184 ? -19.107 2.563 21.950 1.00 68.31 184 LEU A CA 1
ATOM 1473 C C . LEU A 1 184 ? -20.464 3.176 22.347 1.00 68.31 184 LEU A C 1
ATOM 1475 O O . LEU A 1 184 ? -20.534 4.363 22.638 1.00 68.31 184 LEU A O 1
ATOM 1479 N N . ILE A 1 185 ? -21.547 2.389 22.362 1.00 66.56 185 ILE A N 1
ATOM 1480 C CA . ILE A 1 185 ? -22.929 2.867 22.605 1.00 66.56 185 ILE A CA 1
ATOM 1481 C C . ILE A 1 185 ? -23.266 2.936 24.117 1.00 66.56 185 ILE A C 1
ATOM 1483 O O . ILE A 1 185 ? -24.421 3.125 24.502 1.00 66.56 185 ILE A O 1
ATOM 1487 N N . LYS A 1 186 ? -22.278 2.746 24.997 1.00 52.50 186 LYS A N 1
ATOM 1488 C CA . LYS A 1 186 ? -22.489 2.589 26.440 1.00 52.50 186 LYS A CA 1
ATOM 1489 C C . LYS A 1 186 ? -22.459 3.897 27.223 1.00 52.50 186 LYS A C 1
ATOM 1491 O O . LYS A 1 186 ? -21.600 4.748 26.923 1.00 52.50 186 LYS A O 1
#

Secondary structure (DSSP, 8-state):
--HHHHHHHHHHHHHTT-HHHHHHHHHHHHHH-TT-HHHHHHHHHHHHHHH-HHHHHHHHHHHHHHHHH-TTHHHHHHHHHHHTT--TTTHHHHHTSSSTHHHHTTEEEHHHHHHHHHHHS-HHHHHHHHHHH-EEE--SHHHHHHHHHHHHHTT-HHHHHHHHHHHT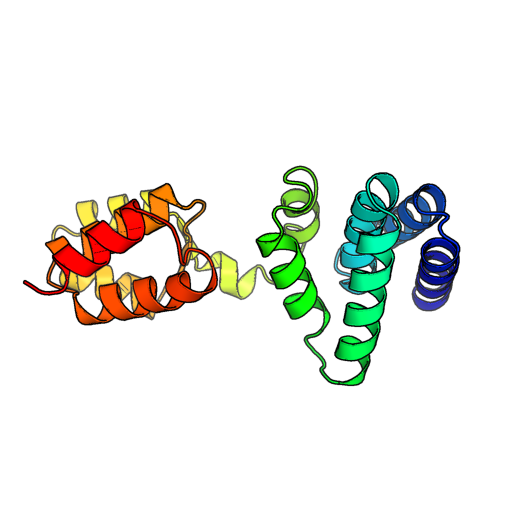TT-TT-HHHHHHHHHHT-

Mean predicted aligned error: 16.4 Å

Foldseek 3Di:
DDLVVLLVVLVVCLLVLVLVVSLVSLVVSCVVVLPPLSSLLSNLLSLCSVVPVPVSVVLVVVLVVVVVVDPCSSVVSLVVCVLVVRDPPPSVPSNVPDDPCVQVVLADELVVLVVQCVVVVHNVVSVVVCVVRGHYDYDDPVSLLVVLVVCLVVVVLVVSVVSLVVCCVVCVPDPSSVVSVVSSVD

Sequence (186 aa):
MSLNTLLRRAEEQFTSGKYENALRTYGLLLNDYPSDSDAQIGVYLCDIGLESAEEAQALFDYYQIIKNEQEDAGEVMASLLSTLDVSQGQISEVLNSNEDEAEYKNGIGYEDFLTFIEERGDFKSAFEDVMFSTRVILKNKEEYILFINLLIENDQVELATQFLDSLSNSFANDQEIFALYQKLIK

pLDDT: mean 72.73, std 14.68, range [36.53, 96.69]

Radius of gyration: 20.36 Å; Cα contacts (8 Å, |Δi|>4): 159; chains: 1; bounding box: 42×31×58 Å

Nearest PDB structures (foldseek):
  2vgy-assembly1_A-2  TM=4.709E-01  e=2.531E-01  Yersinia enterocolitica
  2ho1-assembly1_A  TM=3.497E-01  e=1.259E-01  Pseudomonas aeruginosa PAO1
  8ei0-assembly1_A  TM=5.186E-01  e=5.087E-01  Homo sapiens
  7bev-assembly1_A  TM=5.741E-01  e=1.312E+00  Homo sapiens
  3asg-assembly1_A  TM=4.597E-01  e=3.931E+00  Paramagnetospirillum magneticum AMB-1